Protein AF-A0AAU9WHJ1-F1 (afdb_monomer)

Nearest PDB structures (foldseek):
  8yrj-assembly1_B  TM=7.767E-01  e=3.510E-02  Mus musculus
  5krw-assembly1_A  TM=3.943E-01  e=6.674E+00  Salmonella enterica subsp. enterica serovar Typhimurium str. LT2

Secondary structure (DSSP, 8-state):
---BPPHHHHHHHHHHHHHHHHHHHHHHHHHHHHHHTT-TT-TTHHHHHHHHHHHHHHHHHHHH-BHHHHHHHHHHHHHHHHHHHHHHHHHHHHHHHHHHHHHHHHHHEEEETTEEEESSS---SS--S-THHHHHHHHHHHHHHHHHHHHHHHHHHHHHHHHHHHHTS------------------------PPPPPPPPP-

Mean predicted aligned error: 13.91 Å

Radius of gyration: 27.57 Å; Cα contacts (8 Å, |Δi|>4): 242; chains: 1; bounding box: 56×51×92 Å

pLDDT: mean 74.11, std 20.34, range [30.78, 96.25]

Solvent-accessible surface area (backbone atoms only — not comparable to full-atom values): 11321 Å² total; per-residue (Å²): 141,86,56,69,46,60,67,72,60,25,46,49,42,21,55,51,14,51,56,37,24,52,40,12,49,54,24,32,54,42,13,52,52,42,38,74,74,68,44,85,74,42,76,24,42,78,60,10,54,57,29,42,53,45,18,52,34,15,44,46,21,43,77,64,30,40,56,69,40,26,50,51,40,21,54,51,23,51,57,47,34,57,52,40,55,55,47,35,55,53,28,49,54,52,25,54,54,42,49,53,51,47,58,52,41,73,75,49,42,50,80,60,86,75,37,53,48,54,86,54,103,68,82,66,96,60,95,52,57,46,67,67,55,58,59,51,52,30,51,36,29,50,48,45,28,56,44,37,54,53,36,42,54,49,26,51,52,42,27,53,50,17,48,54,48,56,77,65,41,72,74,86,65,90,60,80,74,79,76,73,83,80,81,89,77,91,76,85,83,85,88,79,82,83,86,83,82,84,82,83,83,86,130

Sequence (203 aa):
MAGEAEPGKAKAAGIVGILIGAVGLCNLVCGFIYAALGGKDGSGLWVGFPHIIIFILGLVIWLKLSKGAFIGYLVLSILMQIVTIVFVIICLIAWLIWHIIRKVVESECAQEGDQCVCHAEKKVPIPVDKCSHINTIESCFACMTFVNIIGAILLLAASIIGCMGTCCAKSETNVVVVQQPAVVMTTQQQGQAPPEYPEKPGY

Foldseek 3Di:
DDWFFDLVLLVVQQVLLVLLLVLLVLLQVLLVLCVVQPNPPSLSNVLSVLSNVLNVLSVCCNPVSDLVSLLVNLVSLVVSLVVLVVSLVVLVVVLVVLVVVLVQLVVFWDDDDQAIDGPDPDDDPGRGSDNVSSVSNSVSSVSNNVSSVVSSVSSVVSNVSSCCRNVVTPDPPPPPPPCPDDDDDDDDDDDDDDDDDDDDDDD

Organism: NCBI:txid46732

Structure (mmCIF, N/CA/C/O backbone):
data_AF-A0AAU9WHJ1-F1
#
_entry.id   AF-A0AAU9WHJ1-F1
#
loop_
_atom_site.group_PDB
_atom_site.id
_atom_site.type_symbol
_atom_site.label_atom_id
_atom_site.label_alt_id
_atom_site.label_comp_id
_atom_site.label_asym_id
_atom_site.label_entity_id
_atom_site.label_seq_id
_atom_site.pdbx_PDB_ins_code
_atom_site.Cartn_x
_atom_site.Cartn_y
_atom_site.Cartn_z
_atom_site.occupancy
_atom_site.B_iso_or_equiv
_atom_site.auth_seq_id
_atom_site.auth_comp_id
_atom_site.auth_asym_id
_atom_site.auth_atom_id
_atom_site.pdbx_PDB_model_num
ATOM 1 N N . MET A 1 1 ? -19.115 -10.328 31.152 1.00 38.16 1 MET A N 1
ATOM 2 C CA . MET A 1 1 ? -18.747 -10.375 29.719 1.00 38.16 1 MET A CA 1
ATOM 3 C C . MET A 1 1 ? -18.691 -8.946 29.208 1.00 38.16 1 MET A C 1
ATOM 5 O O . MET A 1 1 ? -19.582 -8.488 28.513 1.00 38.16 1 MET A O 1
ATOM 9 N N . ALA A 1 2 ? -17.699 -8.206 29.698 1.00 37.56 2 ALA A N 1
ATOM 10 C CA . ALA A 1 2 ? -17.670 -6.755 29.654 1.00 37.56 2 ALA A CA 1
ATOM 11 C C . ALA A 1 2 ? -16.640 -6.291 28.620 1.00 37.56 2 ALA A C 1
ATOM 13 O O . ALA A 1 2 ? -15.472 -6.667 28.704 1.00 37.56 2 ALA A O 1
ATOM 14 N N . GLY A 1 3 ? -17.068 -5.482 27.650 1.00 49.50 3 GLY A N 1
ATOM 15 C CA . GLY A 1 3 ? -16.154 -4.791 26.743 1.00 49.50 3 GLY A CA 1
ATOM 16 C C . GLY A 1 3 ? -16.394 -4.958 25.246 1.00 49.50 3 GLY A C 1
ATOM 17 O O . GLY A 1 3 ? -15.435 -4.851 24.489 1.00 49.50 3 GLY A O 1
ATOM 18 N N . GLU A 1 4 ? -17.626 -5.171 24.801 1.00 53.72 4 GLU A N 1
ATOM 19 C CA . GLU A 1 4 ? -17.938 -5.172 23.370 1.00 53.72 4 GLU A CA 1
ATOM 20 C C . GLU A 1 4 ? -17.943 -3.739 22.815 1.00 53.72 4 GLU A C 1
ATOM 22 O O . GLU A 1 4 ? -18.492 -2.812 23.420 1.00 53.72 4 GLU A O 1
ATOM 27 N N . ALA A 1 5 ? -17.276 -3.541 21.678 1.00 58.88 5 ALA A N 1
ATOM 28 C CA . ALA A 1 5 ? -17.367 -2.303 20.913 1.00 58.88 5 ALA A CA 1
ATOM 29 C C . ALA A 1 5 ? -18.778 -2.118 20.323 1.00 58.88 5 ALA A C 1
ATOM 31 O O . ALA A 1 5 ? -19.549 -3.062 20.200 1.00 58.88 5 ALA A O 1
ATOM 32 N N . GLU A 1 6 ? -19.134 -0.894 19.936 1.00 72.69 6 GLU A N 1
ATOM 33 C CA . GLU A 1 6 ? -20.448 -0.626 19.349 1.00 72.69 6 GLU A CA 1
ATOM 34 C C . GLU A 1 6 ? -20.571 -1.328 17.977 1.00 72.69 6 GLU A C 1
ATOM 36 O O . GLU A 1 6 ? -19.740 -1.079 17.092 1.00 72.69 6 GLU A O 1
ATOM 41 N N . PRO A 1 7 ? -21.583 -2.190 17.755 1.00 75.06 7 PRO A N 1
ATOM 42 C CA . PRO A 1 7 ? -21.630 -3.078 16.589 1.00 75.06 7 PRO A CA 1
ATOM 43 C C . PRO A 1 7 ? -21.667 -2.325 15.254 1.00 75.06 7 PRO A C 1
ATOM 45 O O . PRO A 1 7 ? -21.107 -2.793 14.262 1.00 75.06 7 PRO A O 1
ATOM 48 N N . GLY A 1 8 ? -22.248 -1.119 15.229 1.00 80.88 8 GLY A N 1
ATOM 49 C CA . GLY A 1 8 ? -22.226 -0.249 14.049 1.00 80.88 8 GLY A CA 1
ATOM 50 C C . GLY A 1 8 ? -20.810 0.185 13.649 1.00 80.88 8 GLY A C 1
ATOM 51 O O . GLY A 1 8 ? -20.451 0.121 12.474 1.00 80.88 8 GLY A O 1
ATOM 52 N N . LYS A 1 9 ? -19.973 0.552 14.627 1.00 82.44 9 LYS A N 1
ATOM 53 C CA . LYS A 1 9 ? -18.579 0.975 14.398 1.00 82.44 9 LYS A CA 1
ATOM 54 C C . LYS A 1 9 ? -17.697 -0.204 13.995 1.00 82.44 9 LYS A C 1
ATOM 56 O O . LYS A 1 9 ? -16.863 -0.070 13.103 1.00 82.44 9 LYS A O 1
ATOM 61 N N . ALA A 1 10 ? -17.919 -1.368 14.604 1.00 85.19 10 ALA A N 1
ATOM 62 C CA . ALA A 1 10 ? -17.201 -2.590 14.256 1.00 85.19 10 ALA A CA 1
ATOM 63 C C . ALA A 1 10 ? -17.490 -3.041 12.814 1.00 85.19 10 ALA A C 1
ATOM 65 O O . ALA A 1 10 ? -16.566 -3.385 12.077 1.00 85.19 10 ALA A O 1
ATOM 66 N N . LYS A 1 11 ? -18.752 -2.955 12.374 1.00 87.19 11 LYS A N 1
ATOM 67 C CA . LYS A 1 11 ? -19.129 -3.227 10.980 1.00 87.19 11 LYS A CA 1
ATOM 68 C C . LYS A 1 11 ? -18.470 -2.243 10.006 1.00 87.19 11 LYS A C 1
ATOM 70 O O . LYS A 1 11 ? -17.977 -2.666 8.965 1.00 87.19 11 LYS A O 1
ATOM 75 N N . ALA A 1 12 ? -18.424 -0.951 10.344 1.00 89.12 12 ALA A N 1
ATOM 76 C CA . ALA A 1 12 ? -17.756 0.056 9.517 1.00 89.12 12 ALA A CA 1
ATOM 77 C C . ALA A 1 12 ? -16.248 -0.220 9.370 1.00 89.12 12 ALA A C 1
ATOM 79 O O . ALA A 1 12 ? -15.736 -0.208 8.251 1.00 89.12 12 ALA A O 1
ATOM 80 N N . ALA A 1 13 ? -15.561 -0.549 10.471 1.00 90.62 13 ALA A N 1
ATOM 81 C CA . ALA A 1 13 ? -14.148 -0.938 10.452 1.00 90.62 13 ALA A CA 1
ATOM 82 C C . ALA A 1 13 ? -13.901 -2.176 9.571 1.00 90.62 13 ALA A C 1
ATOM 84 O O . ALA A 1 13 ? -12.939 -2.213 8.806 1.00 90.62 13 ALA A O 1
ATOM 85 N N . GLY A 1 14 ? -14.802 -3.162 9.630 1.00 90.69 14 GLY A N 1
ATOM 86 C CA . GLY A 1 14 ? -14.753 -4.345 8.773 1.00 90.69 14 GLY A CA 1
ATOM 87 C C . GLY A 1 14 ? -14.893 -4.021 7.284 1.00 90.69 14 GLY A C 1
ATOM 88 O O . GLY A 1 14 ? -14.074 -4.467 6.483 1.00 90.69 14 GLY A O 1
ATOM 89 N N . ILE A 1 15 ? -15.886 -3.208 6.908 1.00 93.88 15 ILE A N 1
ATOM 90 C CA . ILE A 1 15 ? -16.125 -2.815 5.507 1.00 93.88 15 ILE A CA 1
ATOM 91 C C . ILE A 1 15 ? -14.937 -2.024 4.950 1.00 93.88 15 ILE A C 1
ATOM 93 O O . ILE A 1 15 ? -14.429 -2.351 3.878 1.00 93.88 15 ILE A O 1
ATOM 97 N N . VAL A 1 16 ? -14.460 -1.014 5.683 1.00 95.25 16 VAL A N 1
ATOM 98 C CA . VAL A 1 16 ? -13.293 -0.222 5.265 1.00 95.25 16 VAL A CA 1
ATOM 99 C C . VAL A 1 16 ? -12.043 -1.103 5.198 1.00 95.25 16 VAL A C 1
ATOM 101 O O . VAL A 1 16 ? -11.279 -1.004 4.242 1.00 95.25 16 VAL A O 1
ATOM 104 N N . GLY A 1 17 ? -11.875 -2.031 6.144 1.00 93.75 17 GLY A N 1
ATOM 105 C CA . GLY A 1 17 ? -10.811 -3.033 6.115 1.00 93.75 17 GLY A CA 1
ATOM 106 C C . GLY A 1 17 ? -10.824 -3.896 4.849 1.00 93.75 17 GLY A C 1
ATOM 107 O O . GLY A 1 17 ? -9.767 -4.110 4.264 1.00 93.75 17 GLY A O 1
ATOM 108 N N . ILE A 1 18 ? -11.993 -4.348 4.380 1.00 95.25 18 ILE A N 1
ATOM 109 C CA . ILE A 1 18 ? -12.124 -5.112 3.122 1.00 95.25 18 ILE A CA 1
ATOM 110 C C . ILE A 1 18 ? -11.657 -4.284 1.920 1.00 95.25 18 ILE A C 1
ATOM 112 O O . ILE A 1 18 ? -10.898 -4.784 1.088 1.00 95.25 18 ILE A O 1
ATOM 116 N N . LEU A 1 19 ? -12.066 -3.016 1.841 1.00 96.25 19 LEU A N 1
ATOM 117 C CA . LEU A 1 19 ? -11.658 -2.122 0.752 1.00 96.25 19 LEU A CA 1
ATOM 118 C C . LEU A 1 19 ? -10.144 -1.870 0.766 1.00 96.25 19 LEU A C 1
ATOM 120 O O . LEU A 1 19 ? -9.499 -1.923 -0.280 1.00 96.25 19 LEU A O 1
ATOM 124 N N . ILE A 1 20 ? -9.563 -1.672 1.952 1.00 95.38 20 ILE A N 1
ATOM 125 C CA . ILE A 1 20 ? -8.109 -1.562 2.126 1.00 95.38 20 ILE A CA 1
ATOM 126 C C . ILE A 1 20 ? -7.409 -2.864 1.710 1.00 95.38 20 ILE A C 1
ATOM 128 O O . ILE A 1 20 ? -6.368 -2.822 1.057 1.00 95.38 20 ILE A O 1
ATOM 132 N N . GLY A 1 21 ? -7.994 -4.021 2.025 1.00 94.12 21 GLY A N 1
ATOM 133 C CA . GLY A 1 21 ? -7.499 -5.325 1.588 1.00 94.12 21 GLY A CA 1
ATOM 134 C C . GLY A 1 21 ? -7.446 -5.454 0.065 1.00 94.12 21 GLY A C 1
ATOM 135 O O . GLY A 1 21 ? -6.442 -5.923 -0.466 1.00 94.12 21 GLY A O 1
ATOM 136 N N . ALA A 1 22 ? -8.469 -4.975 -0.648 1.00 95.38 22 ALA A N 1
ATOM 137 C CA . ALA A 1 22 ? -8.478 -4.960 -2.113 1.00 95.38 22 ALA A CA 1
ATOM 138 C C . ALA A 1 22 ? -7.348 -4.086 -2.686 1.00 95.38 22 ALA A C 1
ATOM 140 O O . ALA A 1 22 ? -6.625 -4.526 -3.580 1.00 95.38 22 ALA A O 1
ATOM 141 N N . VAL A 1 23 ? -7.130 -2.894 -2.118 1.00 94.50 23 VAL A N 1
ATOM 142 C CA . VAL A 1 23 ? -5.990 -2.030 -2.480 1.00 94.50 23 VAL A CA 1
ATOM 143 C C . VAL A 1 23 ? -4.657 -2.737 -2.209 1.00 94.50 23 VAL A C 1
ATOM 145 O O . VAL A 1 23 ? -3.767 -2.741 -3.062 1.00 94.50 23 VAL A O 1
ATOM 148 N N . GLY A 1 24 ? -4.528 -3.392 -1.052 1.00 93.56 24 GLY A N 1
ATOM 149 C CA . GLY A 1 24 ? -3.356 -4.188 -0.688 1.00 93.56 24 GLY A CA 1
ATOM 150 C C . GLY A 1 24 ? -3.069 -5.310 -1.688 1.00 93.56 24 GLY A C 1
ATOM 151 O O . GLY A 1 24 ? -1.926 -5.471 -2.112 1.00 93.56 24 GLY A O 1
ATOM 152 N N . LEU A 1 25 ? -4.099 -6.035 -2.129 1.00 93.88 25 LEU A N 1
ATOM 153 C CA . LEU A 1 25 ? -3.970 -7.085 -3.143 1.00 93.88 25 LEU A CA 1
ATOM 154 C C . LEU A 1 25 ? -3.523 -6.526 -4.497 1.00 93.88 25 LEU A C 1
ATOM 156 O O . LEU A 1 25 ? -2.605 -7.080 -5.100 1.00 93.88 25 LEU A O 1
ATOM 160 N N . CYS A 1 26 ? -4.101 -5.413 -4.958 1.00 93.25 26 CYS A N 1
ATOM 161 C CA . CYS A 1 26 ? -3.664 -4.755 -6.194 1.00 93.25 26 CYS A CA 1
ATOM 162 C C . CYS A 1 26 ? -2.180 -4.358 -6.132 1.00 93.25 26 CYS A C 1
ATOM 164 O O . CYS A 1 26 ? -1.436 -4.599 -7.087 1.00 93.25 26 CYS A O 1
ATOM 166 N N . ASN A 1 27 ? -1.735 -3.816 -4.995 1.00 91.38 27 ASN A N 1
ATOM 167 C CA . ASN A 1 27 ? -0.334 -3.465 -4.762 1.00 91.38 27 ASN A CA 1
ATOM 168 C C . ASN A 1 27 ? 0.588 -4.689 -4.759 1.00 91.38 27 ASN A C 1
ATOM 170 O O . ASN A 1 27 ? 1.657 -4.644 -5.370 1.00 91.38 27 ASN A O 1
ATOM 174 N N . LEU A 1 28 ? 0.171 -5.792 -4.129 1.00 92.50 28 LEU A N 1
ATOM 175 C CA . LEU A 1 28 ? 0.932 -7.042 -4.137 1.00 92.50 28 LEU A CA 1
ATOM 176 C C . LEU A 1 28 ? 1.078 -7.593 -5.556 1.00 92.50 28 LEU A C 1
ATOM 178 O O . LEU A 1 28 ? 2.196 -7.889 -5.969 1.00 92.50 28 LEU A O 1
ATOM 182 N N . VAL A 1 29 ? -0.013 -7.675 -6.324 1.00 92.31 29 VAL A N 1
ATOM 183 C CA . VAL A 1 29 ? 0.015 -8.174 -7.711 1.00 92.31 29 VAL A CA 1
ATOM 184 C C . VAL A 1 29 ? 0.954 -7.332 -8.572 1.00 92.31 29 VAL A C 1
ATOM 186 O O . VAL A 1 29 ? 1.853 -7.876 -9.212 1.00 92.31 29 VAL A O 1
ATOM 189 N N . CYS A 1 30 ? 0.809 -6.005 -8.544 1.00 89.94 30 CYS A N 1
ATOM 190 C CA . CYS A 1 30 ? 1.684 -5.124 -9.316 1.00 89.94 30 CYS A CA 1
ATOM 191 C C . CYS A 1 30 ? 3.144 -5.203 -8.819 1.00 89.94 30 CYS A C 1
ATOM 193 O O . CYS A 1 30 ? 4.075 -5.111 -9.617 1.00 89.94 30 CYS A O 1
ATOM 195 N N . GLY A 1 31 ? 3.359 -5.411 -7.515 1.00 87.81 31 GLY A N 1
ATOM 196 C CA . GLY A 1 31 ? 4.683 -5.578 -6.915 1.00 87.81 31 GLY A CA 1
ATOM 197 C C . GLY A 1 31 ? 5.379 -6.861 -7.363 1.00 87.81 31 GLY A C 1
ATOM 198 O O . GLY A 1 31 ? 6.561 -6.824 -7.701 1.00 87.81 31 GLY A O 1
ATOM 199 N N . PHE A 1 32 ? 4.647 -7.976 -7.427 1.00 89.12 32 PHE A N 1
ATOM 200 C CA . PHE A 1 32 ? 5.164 -9.240 -7.952 1.00 89.12 32 PHE A CA 1
ATOM 201 C C . PHE A 1 32 ? 5.481 -9.154 -9.446 1.00 89.12 32 PHE A C 1
ATOM 203 O O . PHE A 1 32 ? 6.522 -9.658 -9.860 1.00 89.12 32 PHE A O 1
ATOM 210 N N . ILE A 1 33 ? 4.643 -8.480 -10.244 1.00 87.81 33 ILE A N 1
ATOM 211 C CA . ILE A 1 33 ? 4.922 -8.247 -11.672 1.00 87.81 33 ILE A CA 1
ATOM 212 C C . ILE A 1 33 ? 6.217 -7.443 -11.831 1.00 87.81 33 ILE A C 1
ATOM 214 O O . ILE A 1 33 ? 7.094 -7.841 -12.592 1.00 87.81 33 ILE A O 1
ATOM 218 N N . TYR A 1 34 ? 6.379 -6.351 -11.080 1.00 83.81 34 TYR A N 1
ATOM 219 C CA . TYR A 1 34 ? 7.601 -5.545 -11.130 1.00 83.81 34 TYR A CA 1
ATOM 220 C C . TYR A 1 34 ? 8.849 -6.344 -10.718 1.00 83.81 34 TYR A C 1
ATOM 222 O O . TYR A 1 34 ? 9.881 -6.264 -11.384 1.00 83.81 34 TYR A O 1
ATOM 230 N N . ALA A 1 35 ? 8.747 -7.163 -9.667 1.00 85.19 35 ALA A N 1
ATOM 231 C CA . ALA A 1 35 ? 9.839 -8.031 -9.228 1.00 85.19 35 ALA A CA 1
ATOM 232 C C . ALA A 1 35 ? 10.202 -9.092 -10.284 1.00 85.19 35 ALA A C 1
ATOM 234 O O . ALA A 1 35 ? 11.382 -9.320 -10.546 1.00 85.19 35 ALA A O 1
ATOM 235 N N . ALA A 1 36 ? 9.202 -9.701 -10.930 1.00 82.75 36 ALA A N 1
ATOM 236 C CA . ALA A 1 36 ? 9.409 -10.694 -11.985 1.00 82.75 36 ALA A CA 1
ATOM 237 C C . ALA A 1 36 ? 10.111 -10.109 -13.224 1.00 82.75 36 ALA A C 1
ATOM 239 O O . ALA A 1 36 ? 10.852 -10.818 -13.896 1.00 82.75 36 ALA A O 1
ATOM 240 N N . LEU A 1 37 ? 9.919 -8.815 -13.497 1.00 78.00 37 LEU A N 1
ATOM 241 C CA . LEU A 1 37 ? 10.564 -8.095 -14.602 1.00 78.00 37 LEU A CA 1
ATOM 242 C C . LEU A 1 37 ? 11.955 -7.532 -14.242 1.00 78.00 37 LEU A C 1
ATOM 244 O O . LEU A 1 37 ? 12.517 -6.748 -15.003 1.00 78.00 37 LEU A O 1
ATOM 248 N N . GLY A 1 38 ? 12.526 -7.922 -13.095 1.00 71.38 38 GLY A N 1
ATOM 249 C CA . GLY A 1 38 ? 13.881 -7.539 -12.682 1.00 71.38 38 GLY A CA 1
ATOM 250 C C . GLY A 1 38 ? 13.962 -6.293 -11.793 1.00 71.38 38 GLY A C 1
ATOM 251 O O . GLY A 1 38 ? 15.063 -5.830 -11.485 1.00 71.38 38 GLY A O 1
ATOM 252 N N . GLY A 1 39 ? 12.824 -5.756 -11.346 1.00 70.19 39 GLY A N 1
ATOM 253 C CA . GLY A 1 39 ? 12.772 -4.665 -10.378 1.00 70.19 39 GLY A CA 1
ATOM 254 C C . GLY A 1 39 ? 13.301 -5.098 -9.008 1.00 70.19 39 GLY A C 1
ATOM 255 O O . GLY A 1 39 ? 12.682 -5.911 -8.324 1.00 70.19 39 GLY A O 1
ATOM 256 N N . LYS A 1 40 ? 14.439 -4.543 -8.578 1.00 69.12 40 LYS A N 1
ATOM 257 C CA . LYS A 1 40 ? 15.086 -4.906 -7.300 1.00 69.12 40 LYS A CA 1
ATOM 258 C C . LYS A 1 40 ? 14.407 -4.315 -6.064 1.00 69.12 40 LYS A C 1
ATOM 260 O O . LYS A 1 40 ? 14.563 -4.857 -4.975 1.00 69.12 40 LYS A O 1
ATOM 265 N N . ASP A 1 41 ? 13.620 -3.255 -6.230 1.00 67.31 41 ASP A N 1
ATOM 266 C CA . ASP A 1 41 ? 13.145 -2.449 -5.099 1.00 67.31 41 ASP A CA 1
ATOM 267 C C . ASP A 1 41 ? 11.838 -2.949 -4.467 1.00 67.31 41 ASP A C 1
ATOM 269 O O . ASP A 1 41 ? 11.316 -2.311 -3.555 1.00 67.31 41 ASP A O 1
ATOM 273 N N . GLY A 1 42 ? 11.282 -4.078 -4.934 1.00 65.75 42 GLY A N 1
ATOM 274 C CA . GLY A 1 42 ? 10.108 -4.719 -4.324 1.00 65.75 42 GLY A CA 1
ATOM 275 C C . GLY A 1 42 ? 8.935 -3.765 -4.073 1.00 65.75 42 GLY A C 1
ATOM 276 O O . GLY A 1 42 ? 8.177 -3.960 -3.122 1.00 65.75 42 GLY A O 1
ATOM 277 N N . SER A 1 43 ? 8.805 -2.708 -4.884 1.00 68.38 43 SER A N 1
ATOM 278 C CA . SER A 1 43 ? 8.173 -1.454 -4.469 1.00 68.38 43 SER A CA 1
ATOM 279 C C . SER A 1 43 ? 6.692 -1.605 -4.109 1.00 68.38 43 SER A C 1
ATOM 281 O O . SER A 1 43 ? 6.215 -0.877 -3.258 1.00 68.38 43 SER A O 1
ATOM 283 N N . GLY A 1 44 ? 5.972 -2.595 -4.643 1.00 69.75 44 GLY A N 1
ATOM 284 C CA . GLY A 1 44 ? 4.583 -2.879 -4.246 1.00 69.75 44 GLY A CA 1
ATOM 285 C C . GLY A 1 44 ? 4.417 -3.810 -3.034 1.00 69.75 44 GLY A C 1
ATOM 286 O O . GLY A 1 44 ? 3.365 -3.802 -2.394 1.00 69.75 44 GLY A O 1
ATOM 287 N N . LEU A 1 45 ? 5.433 -4.610 -2.683 1.00 83.62 45 LEU A N 1
ATOM 288 C CA . LEU A 1 45 ? 5.302 -5.651 -1.656 1.00 83.62 45 LEU A CA 1
ATOM 289 C C . LEU A 1 45 ? 5.264 -5.071 -0.240 1.00 83.62 45 LEU A C 1
ATOM 291 O O . LEU A 1 45 ? 4.412 -5.451 0.564 1.00 83.62 45 LEU A O 1
ATOM 295 N N . TRP A 1 46 ? 6.154 -4.125 0.058 1.00 84.94 46 TRP A N 1
ATOM 296 C CA . TRP A 1 46 ? 6.299 -3.560 1.403 1.00 84.94 46 TRP A CA 1
ATOM 297 C C . TRP A 1 46 ? 5.100 -2.704 1.839 1.00 84.94 46 TRP A C 1
ATOM 299 O O . TRP A 1 46 ? 4.847 -2.588 3.033 1.00 84.94 46 TRP A O 1
ATOM 309 N N . VAL A 1 47 ? 4.321 -2.170 0.891 1.00 88.69 47 VAL A N 1
ATOM 310 C CA . VAL A 1 47 ? 3.050 -1.473 1.164 1.00 88.69 47 VAL A CA 1
ATOM 311 C C . VAL A 1 47 ? 1.853 -2.421 1.082 1.00 88.69 47 VAL A C 1
ATOM 313 O O . VAL A 1 47 ? 0.884 -2.268 1.826 1.00 88.69 47 VAL A O 1
ATOM 316 N N . GLY A 1 48 ? 1.905 -3.431 0.213 1.00 88.38 48 GLY A N 1
ATOM 317 C CA . GLY A 1 48 ? 0.838 -4.418 0.066 1.00 88.38 48 GLY A CA 1
ATOM 318 C C . GLY A 1 48 ? 0.623 -5.268 1.321 1.00 88.38 48 GLY A C 1
ATOM 319 O O . GLY A 1 48 ? -0.509 -5.381 1.791 1.00 88.38 48 GLY A O 1
ATOM 320 N N . PHE A 1 49 ? 1.689 -5.820 1.915 1.00 91.81 49 PHE A N 1
ATOM 321 C CA . PHE A 1 49 ? 1.558 -6.709 3.079 1.00 91.81 49 PHE A CA 1
ATOM 322 C C . PHE A 1 49 ? 0.908 -6.045 4.305 1.00 91.81 49 PHE A C 1
ATOM 324 O O . PHE A 1 49 ? -0.035 -6.624 4.850 1.00 91.81 49 PHE A O 1
ATOM 331 N N . PRO A 1 50 ? 1.317 -4.839 4.741 1.00 92.62 50 PRO A N 1
ATOM 332 C CA . PRO A 1 50 ? 0.668 -4.189 5.876 1.00 92.62 50 PRO A CA 1
ATOM 333 C C . PRO A 1 50 ? -0.812 -3.868 5.635 1.00 92.62 50 PRO A C 1
ATOM 335 O O . PRO A 1 50 ? -1.610 -3.976 6.565 1.00 92.62 50 PRO A O 1
ATOM 338 N N . HIS A 1 51 ? -1.218 -3.549 4.400 1.00 93.81 51 HIS A N 1
ATOM 339 C CA . HIS A 1 51 ? -2.636 -3.370 4.067 1.00 93.81 51 HIS A CA 1
ATOM 340 C C . HIS A 1 51 ? -3.451 -4.656 4.265 1.00 93.81 51 HIS A C 1
ATOM 342 O O . HIS A 1 51 ? -4.581 -4.594 4.753 1.00 93.81 51 HIS A O 1
ATOM 348 N N . ILE A 1 52 ? -2.874 -5.827 3.975 1.00 94.50 52 ILE A N 1
ATOM 349 C CA . ILE A 1 52 ? -3.516 -7.118 4.273 1.00 94.50 52 ILE A CA 1
ATOM 350 C C . ILE A 1 52 ? -3.657 -7.332 5.785 1.00 94.50 52 ILE A C 1
ATOM 352 O O . ILE A 1 52 ? -4.682 -7.833 6.245 1.00 94.50 52 ILE A O 1
ATOM 356 N N . ILE A 1 53 ? -2.675 -6.906 6.582 1.00 93.88 53 ILE A N 1
ATOM 357 C CA . ILE A 1 53 ? -2.768 -6.982 8.048 1.00 93.88 53 ILE A CA 1
ATOM 358 C C . ILE A 1 53 ? -3.899 -6.079 8.562 1.00 93.88 53 ILE A C 1
ATOM 360 O O . ILE A 1 53 ? -4.695 -6.513 9.395 1.00 93.88 53 ILE A O 1
ATOM 364 N N . ILE A 1 54 ? -4.027 -4.857 8.031 1.00 93.75 54 ILE A N 1
ATOM 365 C CA . ILE A 1 54 ? -5.133 -3.939 8.361 1.00 93.75 54 ILE A CA 1
ATOM 366 C C . ILE A 1 54 ? -6.486 -4.567 8.010 1.00 93.75 54 ILE A C 1
ATOM 368 O O . ILE A 1 54 ? -7.423 -4.496 8.808 1.00 93.75 54 ILE A O 1
ATOM 372 N N . PHE A 1 55 ? -6.584 -5.227 6.856 1.00 95.06 55 PHE A N 1
ATOM 373 C CA . PHE A 1 55 ? -7.774 -5.977 6.461 1.00 95.06 55 PHE A CA 1
ATOM 374 C C . PHE A 1 55 ? -8.138 -7.069 7.478 1.00 95.06 55 PHE A C 1
ATOM 376 O O . PHE A 1 55 ? -9.281 -7.118 7.941 1.00 95.06 55 PHE A O 1
ATOM 383 N N . ILE A 1 56 ? -7.170 -7.898 7.885 1.00 94.25 56 ILE A N 1
ATOM 384 C CA . ILE A 1 56 ? -7.392 -8.963 8.875 1.00 94.25 56 ILE A CA 1
ATOM 385 C C . ILE A 1 56 ? -7.851 -8.367 10.210 1.00 94.25 56 ILE A C 1
ATOM 387 O O . ILE A 1 56 ? -8.813 -8.855 10.803 1.00 94.25 56 ILE A O 1
ATOM 391 N N . LEU A 1 57 ? -7.216 -7.288 10.674 1.00 92.44 57 LEU A N 1
ATOM 392 C CA . LEU A 1 57 ? -7.615 -6.607 11.907 1.00 92.44 57 LEU A CA 1
ATOM 393 C C . LEU A 1 57 ? -9.037 -6.037 11.815 1.00 92.44 57 LEU A C 1
ATOM 395 O O . LEU A 1 57 ? -9.805 -6.186 12.764 1.00 92.44 57 LEU A O 1
ATOM 399 N N . GLY A 1 58 ? -9.420 -5.458 10.673 1.00 90.50 58 GLY A N 1
ATOM 400 C CA . GLY A 1 58 ? -10.788 -4.995 10.422 1.00 90.50 58 GLY A CA 1
ATOM 401 C C . GLY A 1 58 ? -11.818 -6.127 10.500 1.00 90.50 58 GLY A C 1
ATOM 402 O O . GLY A 1 58 ? -12.867 -5.967 11.128 1.00 90.50 58 GLY A O 1
ATOM 403 N N . LEU A 1 59 ? -11.504 -7.303 9.946 1.00 92.50 59 LEU A N 1
ATOM 404 C CA . LEU A 1 59 ? -12.361 -8.488 10.073 1.00 92.50 59 LEU A CA 1
ATOM 405 C C . LEU A 1 59 ? -12.457 -8.986 11.517 1.00 92.50 59 LEU A C 1
ATOM 407 O O . LEU A 1 59 ? -13.546 -9.323 11.978 1.00 92.50 59 LEU A O 1
ATOM 411 N N . VAL A 1 60 ? -11.344 -9.012 12.253 1.00 90.81 60 VAL A N 1
ATOM 412 C CA . VAL A 1 60 ? -11.342 -9.415 13.668 1.00 90.81 60 VAL A CA 1
ATOM 413 C C . VAL A 1 60 ? -12.181 -8.453 14.507 1.00 90.81 60 VAL A C 1
ATOM 415 O O . VAL A 1 60 ? -12.946 -8.905 15.357 1.00 90.81 60 VAL A O 1
ATOM 418 N N . ILE A 1 61 ? -12.095 -7.146 14.250 1.00 89.38 61 ILE A N 1
ATOM 419 C CA . ILE A 1 61 ? -12.942 -6.138 14.896 1.00 89.38 61 ILE A CA 1
ATOM 420 C C . ILE A 1 61 ? -14.421 -6.417 14.623 1.00 89.38 61 ILE A C 1
ATOM 422 O O . ILE A 1 61 ? -15.216 -6.414 15.563 1.00 89.38 61 ILE A O 1
ATOM 426 N N . TRP A 1 62 ? -14.786 -6.684 13.367 1.00 89.25 62 TRP A N 1
ATOM 427 C CA . TRP A 1 62 ? -16.170 -6.973 13.000 1.00 89.25 62 TRP A CA 1
ATOM 428 C C . TRP A 1 62 ? -16.678 -8.254 13.683 1.00 89.25 62 TRP A C 1
ATOM 430 O O . TRP A 1 62 ? -17.755 -8.245 14.273 1.00 89.25 62 TRP A O 1
ATOM 440 N N . LEU A 1 63 ? -15.900 -9.338 13.665 1.00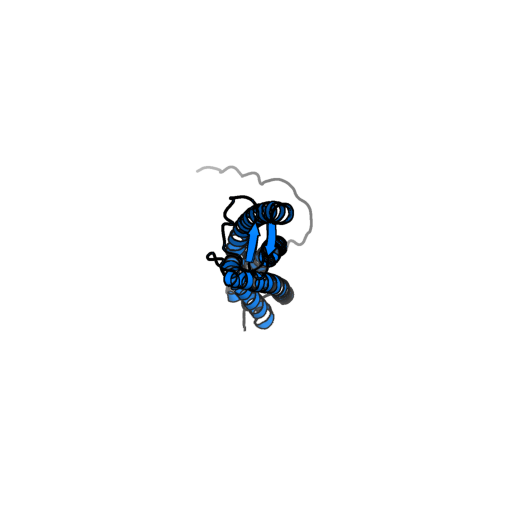 87.69 63 LEU A N 1
ATOM 441 C CA . LEU A 1 63 ? -16.351 -10.644 14.159 1.00 87.69 63 LEU A CA 1
ATOM 442 C C . LEU A 1 63 ? -16.280 -10.799 15.683 1.00 87.69 63 LEU A C 1
ATOM 444 O O . LEU A 1 63 ? -17.120 -11.483 16.261 1.00 87.69 63 LEU A O 1
ATOM 448 N N . LYS A 1 64 ? -15.265 -10.222 16.336 1.00 83.19 64 LYS A N 1
ATOM 449 C CA . LYS A 1 64 ? -14.993 -10.434 17.770 1.00 83.19 64 LYS A CA 1
ATOM 450 C C . LYS A 1 64 ? -15.251 -9.214 18.646 1.00 83.19 64 LYS A C 1
ATOM 452 O O . LYS A 1 64 ? -15.135 -9.339 19.862 1.00 83.19 64 LYS A O 1
ATOM 457 N N . LEU A 1 65 ? -15.536 -8.043 18.064 1.00 78.00 65 LEU A N 1
ATOM 458 C CA . LEU A 1 65 ? -15.801 -6.793 18.798 1.00 78.00 65 LEU A CA 1
ATOM 459 C C . LEU A 1 65 ? -14.717 -6.459 19.845 1.00 78.00 65 LEU A C 1
ATOM 461 O O . LEU A 1 65 ? -14.983 -5.804 20.854 1.00 78.00 65 LEU A O 1
ATOM 465 N N . SER A 1 66 ? -13.478 -6.911 19.614 1.00 78.62 66 SER A N 1
ATOM 466 C CA . SER A 1 66 ? -12.404 -6.851 20.605 1.00 78.62 66 SER A CA 1
ATOM 467 C C . SER A 1 66 ? -11.763 -5.464 20.661 1.00 78.62 66 SER A C 1
ATOM 469 O O . SER A 1 66 ? -11.202 -5.000 19.665 1.00 78.62 66 SER A O 1
ATOM 471 N N . LYS A 1 67 ? -11.752 -4.838 21.844 1.00 73.31 67 LYS A N 1
ATOM 472 C CA . LYS A 1 67 ? -11.144 -3.510 22.076 1.00 73.31 67 LYS A CA 1
ATOM 473 C C . LYS A 1 67 ? -9.661 -3.439 21.702 1.00 73.31 67 LYS A C 1
ATOM 475 O O . LYS A 1 67 ? -9.220 -2.452 21.125 1.00 73.31 67 LYS A O 1
ATOM 480 N N . GLY A 1 68 ? -8.896 -4.496 21.983 1.00 79.56 68 GLY A N 1
ATOM 481 C CA . GLY A 1 68 ? -7.471 -4.549 21.637 1.00 79.56 68 GLY A CA 1
ATOM 482 C C . GLY A 1 68 ? -7.218 -4.463 20.129 1.00 79.56 68 GLY A C 1
ATOM 483 O O . GLY A 1 68 ? -6.283 -3.791 19.698 1.00 79.56 68 GLY A O 1
ATOM 484 N N . ALA A 1 69 ? -8.095 -5.062 19.315 1.00 84.69 69 ALA A N 1
ATOM 485 C CA . ALA A 1 69 ? -7.970 -4.990 17.863 1.00 84.69 69 ALA A CA 1
ATOM 486 C C . ALA A 1 69 ? -8.222 -3.571 17.327 1.00 84.69 69 ALA A C 1
ATOM 488 O O . ALA A 1 69 ? -7.563 -3.184 16.369 1.00 84.69 69 ALA A O 1
ATOM 489 N N . PHE A 1 70 ? -9.082 -2.765 17.969 1.00 85.31 70 PHE A N 1
ATOM 490 C CA . PHE A 1 70 ? -9.279 -1.353 17.600 1.00 85.31 70 PHE A CA 1
ATOM 491 C C . PHE A 1 70 ? -8.021 -0.506 17.797 1.00 85.31 70 PHE A C 1
ATOM 493 O O . PHE A 1 70 ? -7.709 0.320 16.944 1.00 85.31 70 PHE A O 1
ATOM 500 N N . ILE A 1 71 ? -7.278 -0.729 18.886 1.00 88.12 71 ILE A N 1
ATOM 501 C CA . ILE A 1 71 ? -6.015 -0.020 19.143 1.00 88.12 71 ILE A CA 1
ATOM 502 C C . ILE A 1 71 ? -4.980 -0.393 18.076 1.00 88.12 71 ILE A C 1
ATOM 504 O O . ILE A 1 71 ? -4.367 0.491 17.481 1.00 88.12 71 ILE A O 1
ATOM 508 N N . GLY A 1 72 ? -4.829 -1.690 17.786 1.00 88.12 72 GLY A N 1
ATOM 509 C CA . GLY A 1 72 ? -3.928 -2.158 16.729 1.00 88.12 72 GLY A CA 1
ATOM 510 C C . GLY A 1 72 ? -4.309 -1.616 15.350 1.00 88.12 72 GLY A C 1
ATOM 511 O O . GLY A 1 72 ? -3.447 -1.148 14.612 1.00 88.12 72 GLY A O 1
ATOM 512 N N . TYR A 1 73 ? -5.604 -1.611 15.028 1.00 90.50 73 TYR A N 1
ATOM 513 C CA . TYR A 1 73 ? -6.133 -1.071 13.777 1.00 90.50 73 TYR A CA 1
ATOM 514 C C . TYR A 1 73 ? -5.882 0.435 13.644 1.00 90.50 73 TYR A C 1
ATOM 516 O O . TYR A 1 73 ? -5.440 0.878 12.587 1.00 90.50 73 TYR A O 1
ATOM 524 N N . LEU A 1 74 ? -6.082 1.212 14.715 1.00 91.81 74 LEU A N 1
ATOM 525 C CA . LEU A 1 74 ? -5.784 2.647 14.758 1.00 91.81 74 LEU A CA 1
ATOM 526 C C . LEU A 1 74 ? -4.300 2.912 14.495 1.00 91.81 74 LEU A C 1
ATOM 528 O O . LEU A 1 74 ? -3.963 3.658 13.577 1.00 91.81 74 LEU A O 1
ATOM 532 N N . VAL A 1 75 ? -3.414 2.299 15.286 1.00 92.81 75 VAL A N 1
ATOM 533 C CA . VAL A 1 75 ? -1.969 2.565 15.209 1.00 92.81 75 VAL A CA 1
ATOM 534 C C . VAL A 1 75 ? -1.430 2.155 13.844 1.00 92.81 75 VAL A C 1
ATOM 536 O O . VAL A 1 75 ? -0.726 2.933 13.201 1.00 92.81 75 VAL A O 1
ATOM 539 N N . LEU A 1 76 ? -1.803 0.965 13.366 1.00 93.00 76 LEU A N 1
ATOM 540 C CA . LEU A 1 76 ? -1.344 0.474 12.074 1.00 93.00 76 LEU A CA 1
ATOM 541 C C . LEU A 1 76 ? -1.867 1.339 10.920 1.00 93.00 76 LEU A C 1
ATOM 543 O O . LEU A 1 76 ? -1.110 1.615 9.994 1.00 93.00 76 LEU A O 1
ATOM 547 N N . SER A 1 77 ? -3.109 1.830 10.996 1.00 92.88 77 SER A N 1
ATOM 548 C CA . SER A 1 77 ? -3.664 2.729 9.974 1.00 92.88 77 SER A CA 1
ATOM 549 C C . SER A 1 77 ? -2.925 4.068 9.918 1.00 92.88 77 SER A C 1
ATOM 551 O O . SER A 1 77 ? -2.637 4.545 8.827 1.00 92.88 77 SER A O 1
ATOM 553 N N . ILE A 1 78 ? -2.553 4.655 11.064 1.00 93.62 78 ILE A N 1
ATOM 554 C CA . ILE A 1 78 ? -1.788 5.916 11.100 1.00 93.62 78 ILE A CA 1
ATOM 555 C C . ILE A 1 78 ? -0.376 5.723 10.537 1.00 93.62 78 ILE A C 1
ATOM 557 O O . ILE A 1 78 ? 0.072 6.517 9.709 1.00 93.62 78 ILE A O 1
ATOM 561 N N . LEU A 1 79 ? 0.324 4.662 10.948 1.00 94.31 79 LEU A N 1
ATOM 562 C CA . LEU A 1 79 ? 1.663 4.369 10.427 1.00 94.31 79 LEU A CA 1
AT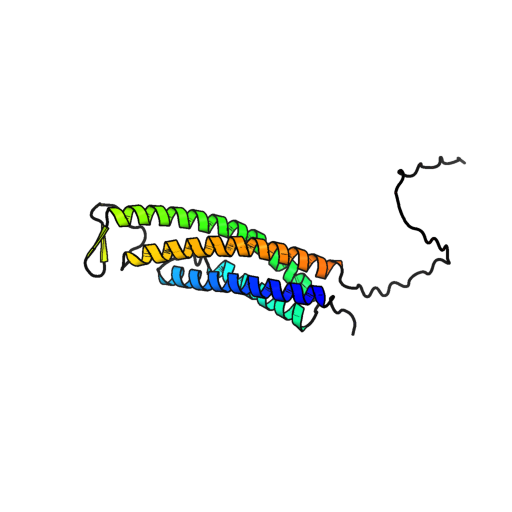OM 563 C C . LEU A 1 79 ? 1.622 4.128 8.914 1.00 94.31 79 LEU A C 1
ATOM 565 O O . LEU A 1 79 ? 2.427 4.689 8.167 1.00 94.31 79 LEU A O 1
ATOM 569 N N . MET A 1 80 ? 0.637 3.355 8.452 1.00 94.06 80 MET A N 1
ATOM 570 C CA . MET A 1 80 ? 0.473 3.072 7.030 1.00 94.06 80 MET A CA 1
ATOM 571 C C . MET A 1 80 ? -0.022 4.266 6.225 1.00 94.06 80 MET A C 1
ATOM 573 O O . MET A 1 80 ? 0.296 4.342 5.042 1.00 94.06 80 MET A O 1
ATOM 577 N N . GLN A 1 81 ? -0.716 5.232 6.830 1.00 94.62 81 GLN A N 1
ATOM 578 C CA . GLN A 1 81 ? -1.070 6.485 6.163 1.00 94.62 81 GLN A CA 1
ATOM 579 C C . GLN A 1 81 ? 0.183 7.233 5.708 1.00 94.62 81 GLN A C 1
ATOM 581 O O . GLN A 1 81 ? 0.285 7.617 4.543 1.00 94.62 81 GLN A O 1
ATOM 586 N N . ILE A 1 82 ? 1.147 7.413 6.614 1.00 93.94 82 ILE A N 1
ATOM 587 C CA . ILE A 1 82 ? 2.392 8.137 6.328 1.00 93.94 82 ILE A CA 1
ATOM 588 C C . ILE A 1 82 ? 3.184 7.395 5.249 1.00 93.94 82 ILE A C 1
ATOM 590 O O . ILE A 1 82 ? 3.596 7.992 4.254 1.00 93.94 82 ILE A O 1
ATOM 594 N N . VAL A 1 83 ? 3.333 6.079 5.414 1.00 93.06 83 VAL A N 1
ATOM 595 C CA . VAL A 1 83 ? 4.021 5.213 4.449 1.00 93.06 83 VAL A CA 1
ATOM 596 C C . VAL A 1 83 ? 3.375 5.284 3.064 1.00 93.06 83 VAL A C 1
ATOM 598 O O . VAL A 1 83 ? 4.076 5.453 2.069 1.00 93.06 83 VAL A O 1
ATOM 601 N N . THR A 1 84 ? 2.046 5.208 2.991 1.00 92.69 84 THR A N 1
ATOM 602 C CA . THR A 1 84 ? 1.311 5.224 1.719 1.00 92.69 84 THR A CA 1
ATOM 603 C C . THR A 1 84 ? 1.451 6.569 1.013 1.00 92.69 84 THR A C 1
ATOM 605 O O . THR A 1 84 ? 1.639 6.593 -0.199 1.00 92.69 84 THR A O 1
ATOM 608 N N . ILE A 1 85 ? 1.448 7.690 1.745 1.00 92.56 85 ILE A N 1
ATOM 609 C CA . ILE A 1 85 ? 1.675 9.021 1.156 1.00 92.56 85 ILE A CA 1
ATOM 610 C C . ILE A 1 85 ? 3.070 9.109 0.527 1.00 92.56 85 ILE A C 1
ATOM 612 O O . ILE A 1 85 ? 3.199 9.520 -0.626 1.00 92.56 85 ILE A O 1
ATOM 616 N N . VAL A 1 86 ? 4.113 8.685 1.250 1.00 93.06 86 VAL A N 1
A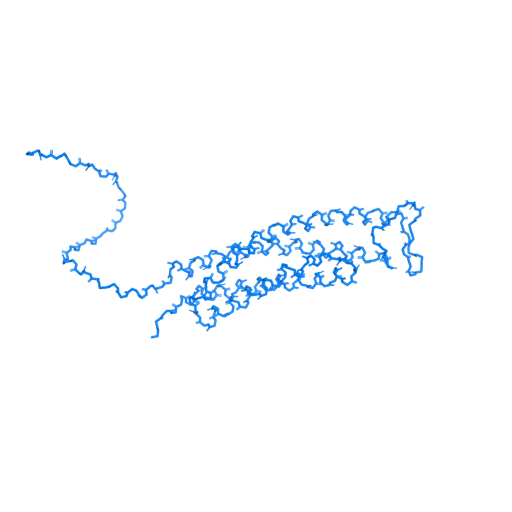TOM 617 C CA . VAL A 1 86 ? 5.485 8.656 0.713 1.00 93.06 86 VAL A CA 1
ATOM 618 C C . VAL A 1 86 ? 5.561 7.738 -0.508 1.00 93.06 86 VAL A C 1
ATOM 620 O O . VAL A 1 86 ? 6.178 8.084 -1.516 1.00 93.06 86 VAL A O 1
ATOM 623 N N . PHE A 1 87 ? 4.886 6.593 -0.457 1.00 91.62 87 PHE A N 1
ATOM 624 C CA . PHE A 1 87 ? 4.883 5.636 -1.552 1.00 91.62 87 PHE A CA 1
ATOM 625 C C . PHE A 1 87 ? 4.190 6.153 -2.818 1.00 91.62 87 PHE A C 1
ATOM 627 O O . PHE A 1 87 ? 4.690 5.911 -3.916 1.00 91.62 87 PHE A O 1
ATOM 634 N N . VAL A 1 88 ? 3.096 6.912 -2.689 1.00 92.81 88 VAL A N 1
ATOM 635 C CA . VAL A 1 88 ? 2.443 7.576 -3.831 1.00 92.81 88 VAL A CA 1
ATOM 636 C C . VAL A 1 88 ? 3.425 8.503 -4.546 1.00 92.81 88 VAL A C 1
ATOM 638 O O . VAL A 1 88 ? 3.493 8.482 -5.772 1.00 92.81 88 VAL A O 1
ATOM 641 N N . ILE A 1 89 ? 4.232 9.266 -3.803 1.00 92.44 89 ILE A N 1
ATOM 642 C CA . ILE A 1 89 ? 5.240 10.165 -4.387 1.00 92.44 89 ILE A CA 1
ATOM 643 C C . ILE A 1 89 ? 6.299 9.363 -5.155 1.00 92.44 89 ILE A C 1
ATOM 645 O O . ILE A 1 89 ? 6.627 9.705 -6.291 1.00 92.44 89 ILE A O 1
ATOM 649 N N . ILE A 1 90 ? 6.799 8.270 -4.570 1.00 91.06 90 ILE A N 1
ATOM 650 C CA . ILE A 1 90 ? 7.776 7.390 -5.229 1.00 91.06 90 ILE A CA 1
ATOM 651 C C . ILE A 1 90 ? 7.183 6.788 -6.513 1.00 91.06 90 ILE A C 1
ATOM 653 O O . ILE A 1 90 ? 7.835 6.815 -7.557 1.00 91.06 90 ILE A O 1
ATOM 657 N N . CYS A 1 91 ? 5.941 6.297 -6.463 1.00 89.69 91 CYS A N 1
ATOM 658 C CA . CYS A 1 91 ? 5.255 5.734 -7.628 1.00 89.69 91 CYS A CA 1
ATOM 659 C C . CYS A 1 91 ? 5.028 6.771 -8.729 1.00 89.69 91 CYS A C 1
ATOM 661 O O . CYS A 1 91 ? 5.213 6.447 -9.898 1.00 89.69 91 CYS A O 1
ATOM 663 N N . LEU A 1 92 ? 4.684 8.013 -8.374 1.00 90.38 92 LEU A N 1
ATOM 664 C CA . LEU A 1 92 ? 4.519 9.109 -9.331 1.00 90.38 92 LEU A CA 1
ATOM 665 C C . LEU A 1 92 ? 5.827 9.427 -10.061 1.00 90.38 92 LEU A C 1
ATOM 667 O O . LEU A 1 92 ? 5.829 9.554 -11.284 1.00 90.38 92 LEU A O 1
ATOM 671 N N . ILE A 1 93 ? 6.942 9.524 -9.332 1.00 89.56 93 ILE A N 1
ATOM 672 C CA . ILE A 1 93 ? 8.259 9.779 -9.933 1.00 89.56 93 ILE A CA 1
ATOM 673 C C . ILE A 1 93 ? 8.659 8.613 -10.844 1.00 89.56 93 ILE A C 1
ATOM 675 O O . ILE A 1 93 ? 9.061 8.838 -11.986 1.00 89.56 93 ILE A O 1
ATOM 679 N N . ALA A 1 94 ? 8.508 7.372 -10.373 1.00 87.12 94 ALA A N 1
ATOM 680 C CA . ALA A 1 94 ? 8.800 6.183 -11.170 1.00 87.12 94 ALA A CA 1
ATOM 681 C C . ALA A 1 94 ? 7.938 6.131 -12.440 1.00 87.12 94 ALA A C 1
ATOM 683 O O . ALA A 1 94 ? 8.457 5.883 -13.528 1.00 87.12 94 ALA A O 1
ATOM 684 N N . TRP A 1 95 ? 6.643 6.427 -12.323 1.00 88.56 95 TRP A N 1
ATOM 685 C CA . TRP A 1 95 ? 5.731 6.496 -13.458 1.00 88.56 95 TRP A CA 1
ATOM 686 C C . TRP A 1 95 ? 6.167 7.552 -14.481 1.00 88.56 95 TRP A C 1
ATOM 688 O O . TRP A 1 95 ? 6.237 7.238 -15.665 1.00 88.56 95 TRP A O 1
ATOM 698 N N . LEU A 1 96 ? 6.547 8.761 -14.049 1.00 87.25 96 LEU A N 1
ATOM 699 C CA . LEU A 1 96 ? 7.043 9.812 -14.950 1.00 87.25 96 LEU A CA 1
ATOM 700 C C . LEU A 1 96 ? 8.305 9.382 -15.713 1.00 87.25 96 LEU A C 1
ATOM 702 O O . LEU A 1 96 ? 8.408 9.625 -16.916 1.00 87.25 96 LEU A O 1
ATOM 706 N N . ILE A 1 97 ? 9.248 8.721 -15.037 1.00 85.25 97 ILE A N 1
ATOM 707 C CA . ILE A 1 97 ? 10.478 8.216 -15.664 1.00 85.25 97 ILE A CA 1
ATOM 708 C C . ILE A 1 97 ? 10.139 7.160 -16.724 1.00 85.25 97 ILE A C 1
ATOM 710 O O . ILE A 1 97 ? 10.587 7.266 -17.867 1.00 85.25 97 ILE A O 1
ATOM 714 N N . TRP A 1 98 ? 9.308 6.173 -16.377 1.00 79.75 98 TRP A N 1
ATOM 715 C CA . TRP A 1 98 ? 8.898 5.117 -17.307 1.00 79.75 98 TRP A CA 1
ATOM 716 C C . TRP A 1 98 ? 8.055 5.645 -18.472 1.00 79.75 98 TRP A C 1
ATOM 718 O O . TRP A 1 98 ? 8.220 5.175 -19.597 1.00 79.75 98 TRP A O 1
ATOM 728 N N . HIS A 1 99 ? 7.230 6.668 -18.243 1.0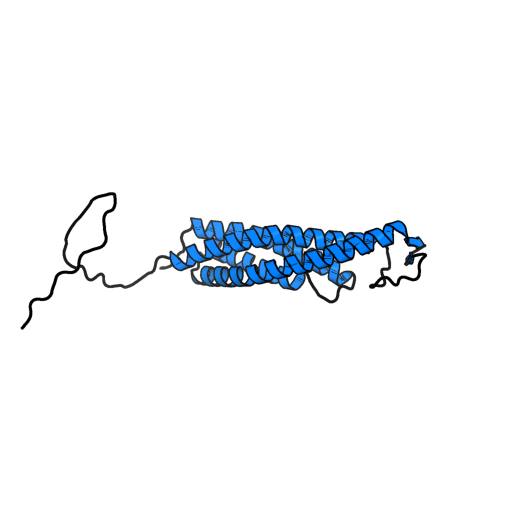0 81.50 99 HIS A N 1
ATOM 729 C CA . HIS A 1 99 ? 6.448 7.332 -19.284 1.00 81.50 99 HIS A CA 1
ATOM 730 C C . HIS A 1 99 ? 7.342 8.020 -20.329 1.00 81.50 99 HIS A C 1
ATOM 732 O O . HIS A 1 99 ? 7.100 7.913 -21.534 1.00 81.50 99 HIS A O 1
ATOM 738 N N . ILE A 1 100 ? 8.408 8.700 -19.890 1.00 80.69 100 ILE A N 1
ATOM 739 C CA . ILE A 1 100 ? 9.381 9.326 -20.799 1.00 80.69 100 ILE A CA 1
ATOM 740 C C . ILE A 1 100 ? 10.146 8.253 -21.583 1.00 80.69 100 ILE A C 1
ATOM 742 O O . ILE A 1 100 ? 10.278 8.373 -22.801 1.00 80.69 100 ILE A O 1
ATOM 746 N N . ILE A 1 101 ? 10.609 7.192 -20.912 1.00 75.56 101 ILE A N 1
ATOM 747 C CA . ILE A 1 101 ? 11.324 6.082 -21.564 1.00 75.56 101 ILE A CA 1
ATOM 748 C C . ILE A 1 101 ? 10.442 5.436 -22.630 1.00 75.56 101 ILE A C 1
ATOM 750 O O . ILE A 1 101 ? 10.905 5.234 -23.750 1.00 75.56 101 ILE A O 1
ATOM 754 N N . ARG A 1 102 ? 9.167 5.173 -22.328 1.00 70.94 102 ARG A N 1
ATOM 755 C CA . ARG A 1 102 ? 8.231 4.622 -23.311 1.00 70.94 102 ARG A CA 1
ATOM 756 C C . ARG A 1 102 ? 8.122 5.505 -24.548 1.00 70.94 102 ARG A C 1
ATOM 758 O O . ARG A 1 102 ? 8.225 4.982 -25.650 1.00 70.94 102 ARG A O 1
ATOM 765 N N . LYS A 1 103 ? 7.942 6.818 -24.378 1.00 70.88 103 LYS A N 1
ATOM 766 C CA . LYS A 1 103 ? 7.822 7.744 -25.516 1.00 70.88 103 LYS A CA 1
ATOM 767 C C . LYS A 1 103 ? 9.044 7.713 -26.428 1.00 70.88 103 LYS A C 1
ATOM 769 O O . LYS A 1 103 ? 8.882 7.787 -27.636 1.00 70.88 103 LYS A O 1
ATOM 774 N N . VAL A 1 104 ? 10.239 7.582 -25.853 1.00 69.81 104 VAL A N 1
ATOM 775 C CA . VAL A 1 104 ? 11.491 7.459 -26.617 1.00 69.81 104 VAL A CA 1
ATOM 776 C C . VAL A 1 104 ? 11.596 6.095 -27.307 1.00 69.81 104 VAL A C 1
ATOM 778 O O . VAL A 1 104 ? 12.055 6.015 -28.441 1.00 69.81 104 VAL A O 1
ATOM 781 N N . VAL A 1 105 ? 11.165 5.020 -26.643 1.00 66.44 105 VAL A N 1
ATOM 782 C CA . VAL A 1 105 ? 11.204 3.662 -27.207 1.00 66.44 105 VAL A CA 1
ATOM 783 C C . VAL A 1 105 ? 10.217 3.505 -28.361 1.00 66.44 105 VAL A C 1
ATOM 785 O O . VAL A 1 105 ? 10.550 2.898 -29.370 1.00 66.44 105 VAL A O 1
ATOM 788 N N . GLU A 1 106 ? 9.025 4.083 -28.241 1.00 66.88 106 GLU A N 1
ATOM 789 C CA . GLU A 1 106 ? 7.984 4.017 -29.270 1.00 66.88 106 GLU A CA 1
ATOM 790 C C . GLU A 1 106 ? 8.350 4.818 -30.532 1.00 66.88 106 GLU A C 1
ATOM 792 O O . GLU A 1 106 ? 7.883 4.483 -31.617 1.00 66.88 106 GLU A O 1
ATOM 797 N N . SER A 1 107 ? 9.212 5.837 -30.417 1.00 64.69 107 SER A N 1
ATOM 798 C CA . SER A 1 107 ? 9.684 6.623 -31.563 1.00 64.69 107 SER A CA 1
ATOM 799 C C . SER A 1 107 ? 10.954 6.078 -32.230 1.00 64.69 107 SER A C 1
ATOM 801 O O . SER A 1 107 ? 11.133 6.303 -33.421 1.00 64.69 107 SER A O 1
ATOM 803 N N . GLU A 1 108 ? 11.833 5.382 -31.496 1.00 60.78 108 GLU A N 1
ATOM 804 C CA . GLU A 1 108 ? 13.204 5.066 -31.958 1.00 60.78 108 GLU A CA 1
ATOM 805 C C . GLU A 1 108 ? 13.576 3.569 -31.931 1.00 60.78 108 GLU A C 1
ATOM 807 O O . GLU A 1 108 ? 14.691 3.200 -32.320 1.00 60.78 108 GLU A O 1
ATOM 812 N N . CYS A 1 109 ? 12.695 2.691 -31.439 1.00 63.31 109 CYS A N 1
ATOM 813 C CA . CYS A 1 109 ? 12.998 1.269 -31.271 1.00 63.31 109 CYS A CA 1
ATOM 814 C C . CYS A 1 109 ? 11.994 0.377 -32.001 1.00 63.31 109 CYS A C 1
ATOM 816 O O . CYS A 1 109 ? 10.782 0.582 -31.934 1.00 63.31 109 CYS A O 1
ATOM 818 N N . ALA A 1 110 ? 12.515 -0.656 -32.660 1.00 60.09 110 ALA A N 1
ATOM 819 C CA . ALA A 1 110 ? 11.728 -1.670 -33.345 1.00 60.09 110 ALA A CA 1
ATOM 820 C C . ALA A 1 110 ? 11.983 -3.044 -32.715 1.00 60.09 110 ALA A C 1
ATOM 822 O O . ALA A 1 110 ? 13.052 -3.327 -32.170 1.00 60.09 110 ALA A O 1
ATOM 823 N N . GLN A 1 111 ? 10.973 -3.908 -32.766 1.00 59.44 111 GLN A N 1
ATOM 824 C CA . GLN A 1 111 ? 11.098 -5.273 -32.279 1.00 59.44 111 GLN A CA 1
ATOM 825 C C . GLN A 1 111 ? 11.698 -6.151 -33.385 1.00 59.44 111 GLN A C 1
ATOM 827 O O . GLN A 1 111 ? 11.000 -6.517 -34.329 1.00 59.44 111 GLN A O 1
ATOM 832 N N . GLU A 1 112 ? 12.983 -6.490 -33.267 1.00 56.03 112 GLU A N 1
ATOM 833 C CA . GLU A 1 112 ? 13.657 -7.455 -34.143 1.00 56.03 112 GLU A CA 1
ATOM 834 C C . GLU A 1 112 ? 13.839 -8.786 -33.399 1.00 56.03 112 GLU A C 1
ATOM 836 O O . GLU A 1 112 ? 14.725 -8.954 -32.563 1.00 56.03 112 GLU A O 1
ATOM 841 N N . GLY A 1 113 ? 12.968 -9.757 -33.685 1.00 63.84 113 GLY A N 1
ATOM 842 C CA . GLY A 1 113 ? 13.007 -11.072 -33.037 1.00 63.84 113 GLY A CA 1
ATOM 843 C C . GLY A 1 113 ? 12.598 -11.027 -31.558 1.00 63.84 113 GLY A C 1
ATOM 844 O O . GLY A 1 113 ? 11.530 -10.513 -31.223 1.00 63.84 113 GLY A O 1
ATOM 845 N N . ASP A 1 114 ? 13.428 -11.600 -30.681 1.00 59.81 114 ASP A N 1
ATOM 846 C CA . ASP A 1 114 ? 13.206 -11.675 -29.223 1.00 59.81 114 ASP A CA 1
ATOM 847 C C . ASP A 1 114 ? 14.036 -10.629 -28.455 1.00 59.81 114 ASP A C 1
ATOM 849 O O . ASP A 1 114 ? 14.331 -10.813 -27.280 1.00 59.81 114 ASP A O 1
ATOM 853 N N . GLN A 1 115 ? 14.475 -9.560 -29.135 1.00 56.75 115 GLN A N 1
ATOM 854 C CA . GLN A 1 115 ? 15.157 -8.428 -28.511 1.00 56.75 115 GLN A CA 1
ATOM 855 C C . GLN A 1 115 ? 14.595 -7.092 -29.005 1.00 56.75 115 GLN A C 1
ATOM 857 O O . GLN A 1 115 ? 14.216 -6.917 -30.164 1.00 56.75 115 GLN A O 1
ATOM 862 N N . CYS A 1 116 ? 14.530 -6.128 -28.090 1.00 60.91 116 CYS A N 1
ATOM 863 C CA . CYS A 1 116 ? 14.167 -4.752 -28.400 1.00 60.91 116 CYS A CA 1
ATOM 864 C C . CYS A 1 116 ? 15.426 -4.003 -28.858 1.00 60.91 116 CYS A C 1
ATOM 866 O O . CYS A 1 116 ? 16.287 -3.697 -28.028 1.00 60.91 116 CYS A O 1
ATOM 868 N N . VAL A 1 117 ? 15.559 -3.732 -30.160 1.00 62.03 117 VAL A N 1
ATOM 869 C CA . VAL A 1 117 ? 16.736 -3.049 -30.717 1.00 62.03 117 VAL A CA 1
ATOM 870 C C . VAL A 1 117 ? 16.366 -1.596 -31.015 1.00 62.03 117 VAL A C 1
ATOM 872 O O . VAL A 1 117 ? 15.439 -1.304 -31.769 1.00 62.03 117 VAL A O 1
ATOM 875 N N . CYS A 1 118 ? 17.077 -0.667 -30.380 1.00 63.38 118 CYS A N 1
AT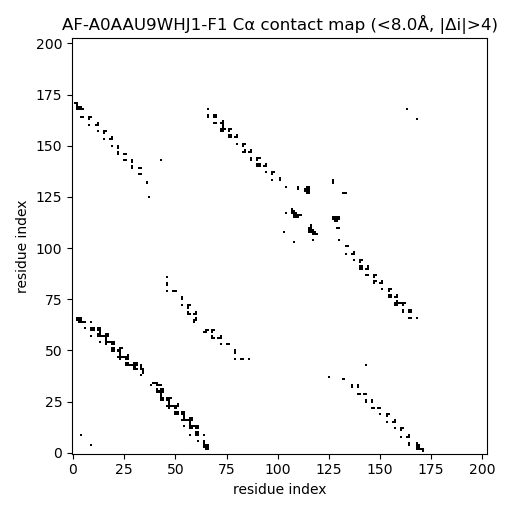OM 876 C CA . CYS A 1 118 ? 16.919 0.770 -30.588 1.00 63.38 118 CYS A CA 1
ATOM 877 C C . CYS A 1 118 ? 18.018 1.276 -31.525 1.00 63.38 118 CYS A C 1
ATOM 879 O O . CYS A 1 118 ? 19.194 0.992 -31.291 1.00 63.38 118 CYS A O 1
ATOM 881 N N . HIS A 1 119 ? 17.663 2.046 -32.558 1.00 55.03 119 HIS A N 1
ATOM 882 C CA . HIS A 1 119 ? 18.615 2.475 -33.596 1.00 55.03 119 HIS A CA 1
ATOM 883 C C . HIS A 1 119 ? 19.522 3.657 -33.205 1.00 55.03 119 HIS A C 1
ATOM 885 O O . HIS A 1 119 ? 20.331 4.110 -34.011 1.00 55.03 119 HIS A O 1
ATOM 891 N N . ALA A 1 120 ? 19.465 4.121 -31.959 1.00 46.03 120 ALA A N 1
ATOM 892 C CA . ALA A 1 120 ? 20.336 5.168 -31.438 1.00 46.03 120 ALA A CA 1
ATOM 893 C C . ALA A 1 120 ? 21.056 4.672 -30.181 1.00 46.03 120 ALA A C 1
ATOM 895 O O . ALA A 1 120 ? 20.461 3.966 -29.372 1.00 46.03 120 ALA A O 1
ATOM 896 N N . GLU A 1 121 ? 22.322 5.067 -30.013 1.00 46.44 121 GLU A N 1
ATOM 897 C CA . GLU A 1 121 ? 23.295 4.691 -28.968 1.00 46.44 121 GLU A CA 1
ATOM 898 C C . GLU A 1 121 ? 22.881 5.007 -27.504 1.00 46.44 121 GLU A C 1
ATOM 900 O O . GLU A 1 121 ? 23.666 5.512 -26.700 1.00 46.44 121 GLU A O 1
ATOM 905 N N . LYS A 1 122 ? 21.638 4.737 -27.107 1.00 47.19 122 LYS A N 1
ATOM 906 C CA . LYS A 1 122 ? 21.103 4.980 -25.767 1.00 47.19 122 LYS A CA 1
ATOM 907 C C . LYS A 1 122 ? 20.752 3.647 -25.119 1.00 47.19 122 LYS A C 1
ATOM 909 O O . LYS A 1 122 ? 19.751 3.018 -25.444 1.00 47.19 122 LYS A O 1
ATOM 914 N N . LYS A 1 123 ? 21.601 3.211 -24.184 1.00 47.00 123 LYS A N 1
ATOM 915 C CA . LYS A 1 123 ? 21.366 2.014 -23.366 1.00 47.00 123 LYS A CA 1
ATOM 916 C C . LYS A 1 123 ? 20.087 2.180 -22.544 1.00 47.00 123 LYS A C 1
ATOM 918 O O . LYS A 1 123 ? 19.997 3.077 -21.708 1.00 47.00 123 LYS A O 1
ATOM 923 N N . VAL A 1 124 ? 19.132 1.280 -22.750 1.00 52.31 124 VAL A N 1
ATOM 924 C CA . VAL A 1 124 ? 17.968 1.119 -21.876 1.00 52.31 124 VAL A CA 1
ATOM 925 C C . VAL A 1 124 ? 18.474 0.642 -20.500 1.00 52.31 124 VAL A C 1
ATOM 927 O O . VAL A 1 124 ? 19.308 -0.264 -20.451 1.00 52.31 124 VAL A O 1
ATOM 930 N N . PRO A 1 125 ? 18.035 1.243 -19.376 1.00 51.03 125 PRO A N 1
ATOM 931 C CA . PRO A 1 125 ? 18.579 0.952 -18.042 1.00 51.03 125 PRO A CA 1
ATOM 932 C C . PRO A 1 125 ? 18.298 -0.470 -17.527 1.00 51.03 125 PRO A C 1
ATOM 934 O O . PRO A 1 125 ? 18.896 -0.886 -16.537 1.00 51.03 125 PRO A O 1
ATOM 937 N N . ILE A 1 126 ? 17.427 -1.228 -18.196 1.00 53.31 126 ILE A N 1
ATOM 938 C CA . ILE A 1 126 ? 17.152 -2.639 -17.917 1.00 53.31 126 ILE A CA 1
ATOM 939 C C . ILE A 1 126 ? 17.209 -3.379 -19.262 1.00 53.31 126 ILE A C 1
ATOM 941 O O . ILE A 1 126 ? 16.582 -2.905 -20.211 1.00 53.31 126 ILE A O 1
ATOM 945 N N . PRO A 1 127 ? 17.954 -4.492 -19.393 1.00 51.12 127 PRO A N 1
ATOM 946 C CA . PRO A 1 127 ? 17.854 -5.347 -20.570 1.00 51.12 127 PRO A CA 1
ATOM 947 C C . PRO A 1 127 ? 16.453 -5.965 -20.574 1.00 51.12 127 PRO A C 1
ATOM 949 O O . PRO A 1 127 ? 16.115 -6.740 -19.684 1.00 51.12 127 PRO A O 1
ATOM 952 N N . VAL A 1 128 ? 15.609 -5.546 -21.516 1.00 52.75 128 VAL A N 1
ATOM 953 C CA . VAL A 1 128 ? 14.222 -6.008 -21.611 1.00 52.75 128 VAL A CA 1
ATOM 954 C C . VAL A 1 128 ? 14.091 -6.888 -22.846 1.00 52.75 128 VAL A C 1
ATOM 956 O O . VAL A 1 128 ? 14.265 -6.403 -23.962 1.00 52.75 128 VAL A O 1
ATOM 959 N N . ASP A 1 129 ? 13.760 -8.164 -22.644 1.00 53.72 129 ASP A N 1
ATOM 960 C CA . ASP A 1 129 ? 13.660 -9.156 -23.727 1.00 53.72 129 ASP A CA 1
ATOM 961 C C . ASP A 1 129 ? 12.543 -8.800 -24.729 1.00 53.72 129 ASP A C 1
ATOM 963 O O . ASP A 1 129 ? 12.633 -9.065 -25.920 1.00 53.72 129 ASP A O 1
ATOM 967 N N . LYS A 1 130 ? 11.491 -8.098 -24.284 1.00 60.72 130 LYS A N 1
ATOM 968 C CA . LYS A 1 130 ? 10.410 -7.609 -25.162 1.00 60.72 130 LYS A CA 1
ATOM 969 C C . LYS A 1 130 ? 10.097 -6.150 -24.877 1.00 60.72 130 LYS A C 1
ATOM 971 O O . LYS A 1 130 ? 9.833 -5.790 -23.728 1.00 60.72 130 LYS A O 1
ATOM 976 N N . CYS A 1 131 ? 9.996 -5.331 -25.930 1.00 61.84 131 CYS A N 1
ATOM 977 C CA . CYS A 1 131 ? 9.593 -3.922 -25.816 1.00 61.84 131 CYS A CA 1
ATOM 978 C C . CYS A 1 131 ? 8.227 -3.766 -25.102 1.00 61.84 131 CYS A C 1
ATOM 980 O O . CYS A 1 131 ? 7.988 -2.783 -24.404 1.00 61.84 131 CYS A O 1
ATOM 982 N N . SER A 1 132 ? 7.343 -4.773 -25.201 1.00 67.81 132 SER A N 1
ATOM 983 C CA . SER A 1 132 ? 6.030 -4.791 -24.535 1.00 67.81 132 SER A CA 1
ATOM 984 C C . SER A 1 132 ? 6.095 -4.749 -23.001 1.00 67.81 132 SER A C 1
ATOM 986 O O . SER A 1 132 ? 5.134 -4.296 -22.378 1.00 67.81 132 SER A O 1
ATOM 988 N N . HIS A 1 133 ? 7.186 -5.198 -22.371 1.00 71.56 133 HIS A N 1
ATOM 989 C CA . HIS A 1 133 ? 7.303 -5.187 -20.907 1.00 71.56 133 HIS A CA 1
ATOM 990 C C . HIS A 1 133 ? 7.384 -3.766 -20.339 1.00 71.56 133 HIS A C 1
ATOM 992 O O . HIS A 1 133 ? 6.922 -3.528 -19.225 1.00 71.56 133 HIS A O 1
ATOM 998 N N . ILE A 1 134 ? 7.886 -2.804 -21.119 1.00 71.62 134 ILE A N 1
ATOM 999 C CA . ILE A 1 134 ? 7.969 -1.392 -20.718 1.00 71.62 134 ILE A CA 1
ATOM 1000 C C . ILE A 1 134 ? 6.561 -0.810 -20.521 1.00 71.62 134 ILE A C 1
ATOM 1002 O O . ILE A 1 134 ? 6.303 -0.138 -19.524 1.00 71.62 134 ILE A O 1
ATOM 1006 N N . ASN A 1 135 ? 5.619 -1.145 -21.411 1.00 76.06 135 ASN A N 1
ATOM 1007 C CA . ASN A 1 135 ? 4.219 -0.727 -21.290 1.00 76.06 135 ASN A CA 1
ATOM 1008 C C . ASN A 1 135 ? 3.535 -1.358 -20.061 1.00 76.06 135 ASN A C 1
ATOM 1010 O O . ASN A 1 135 ? 2.757 -0.705 -19.361 1.00 76.06 135 ASN A O 1
ATOM 1014 N N . THR A 1 136 ? 3.852 -2.621 -19.755 1.00 82.44 136 THR A N 1
ATOM 1015 C CA . THR A 1 136 ? 3.347 -3.293 -18.548 1.00 82.44 136 THR A CA 1
ATOM 1016 C C . THR A 1 136 ? 3.865 -2.624 -17.275 1.00 82.44 136 THR A C 1
ATOM 1018 O O . THR A 1 136 ? 3.075 -2.374 -16.368 1.00 82.44 136 THR A O 1
ATOM 1021 N N . ILE A 1 137 ? 5.157 -2.283 -17.213 1.00 81.50 137 ILE A N 1
ATOM 1022 C CA . ILE A 1 137 ? 5.763 -1.620 -16.046 1.00 81.50 137 ILE A CA 1
ATOM 1023 C C . ILE A 1 137 ? 5.138 -0.241 -15.814 1.00 81.50 137 ILE A C 1
ATOM 1025 O O . ILE A 1 137 ? 4.728 0.059 -14.691 1.00 81.50 137 ILE A O 1
ATOM 1029 N N . GLU A 1 138 ? 5.005 0.576 -16.862 1.00 83.88 138 GLU A N 1
ATOM 1030 C CA . GLU A 1 138 ? 4.350 1.886 -16.760 1.00 83.88 138 GLU A CA 1
ATOM 1031 C C . GLU A 1 138 ? 2.910 1.746 -16.247 1.00 83.88 138 GLU A C 1
ATOM 1033 O O . GLU A 1 138 ? 2.520 2.423 -15.292 1.00 83.88 138 GLU A O 1
ATOM 1038 N N . SER A 1 139 ? 2.135 0.833 -16.841 1.00 86.00 139 SER A N 1
ATOM 1039 C CA . SER A 1 139 ? 0.745 0.586 -16.447 1.00 86.00 139 SER A CA 1
ATOM 1040 C C . SER A 1 139 ? 0.637 0.105 -14.995 1.00 86.00 139 SER A C 1
ATOM 1042 O O . SER A 1 139 ? -0.279 0.510 -14.279 1.00 86.00 139 SER A O 1
ATOM 1044 N N . CYS A 1 140 ? 1.588 -0.707 -14.520 1.00 86.81 140 CYS A N 1
ATOM 1045 C CA . CYS A 1 140 ? 1.662 -1.124 -13.121 1.00 86.81 140 CYS A CA 1
ATOM 1046 C C . CYS A 1 140 ? 1.907 0.061 -12.179 1.00 86.81 140 CYS A C 1
ATOM 1048 O O . CYS A 1 140 ? 1.182 0.192 -11.193 1.00 86.81 140 CYS A O 1
ATOM 1050 N N . PHE A 1 141 ? 2.868 0.943 -12.471 1.00 87.94 141 PHE A N 1
ATOM 1051 C CA . PHE A 1 141 ? 3.126 2.123 -11.632 1.00 87.94 141 PHE A CA 1
ATOM 1052 C C . PHE A 1 141 ? 1.970 3.134 -11.661 1.00 87.94 141 PHE A C 1
ATOM 1054 O O . PHE A 1 141 ? 1.643 3.722 -10.625 1.00 87.94 141 PHE A O 1
ATOM 1061 N N . ALA A 1 142 ? 1.297 3.290 -12.804 1.00 88.88 142 ALA A N 1
ATOM 1062 C CA . ALA A 1 142 ? 0.080 4.094 -12.907 1.00 88.88 142 ALA A CA 1
ATOM 1063 C C . ALA A 1 142 ? -1.047 3.517 -12.033 1.00 88.88 142 ALA A C 1
ATOM 1065 O O . ALA A 1 142 ? -1.663 4.238 -11.244 1.00 88.88 142 ALA A O 1
ATOM 1066 N N . CYS A 1 143 ? -1.275 2.201 -12.128 1.00 90.62 143 CYS A N 1
ATOM 1067 C CA . CYS A 1 143 ? -2.268 1.487 -11.330 1.00 90.62 143 CYS A CA 1
ATOM 1068 C C . CYS A 1 143 ? -1.976 1.625 -9.833 1.00 90.62 143 CYS A C 1
ATOM 1070 O O . CYS A 1 143 ? -2.845 2.078 -9.089 1.00 90.62 143 CYS A O 1
ATOM 1072 N N . MET A 1 144 ? -0.740 1.330 -9.407 1.00 90.12 144 MET A N 1
ATOM 1073 C CA . MET A 1 144 ? -0.288 1.505 -8.023 1.00 90.12 144 MET A CA 1
ATOM 1074 C C . MET A 1 144 ? -0.546 2.931 -7.532 1.00 90.12 144 MET A C 1
ATOM 1076 O O . MET A 1 144 ? -1.097 3.117 -6.451 1.00 90.12 144 MET A O 1
ATOM 1080 N N . THR A 1 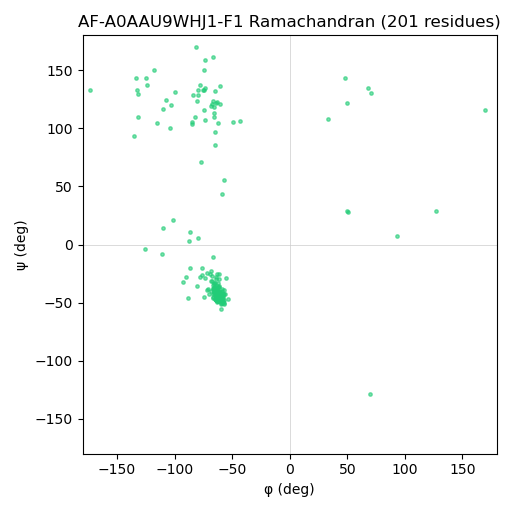145 ? -0.200 3.950 -8.316 1.00 92.56 145 THR A N 1
ATOM 1081 C CA . THR A 1 145 ? -0.430 5.349 -7.931 1.00 92.56 145 THR A CA 1
ATOM 1082 C C . THR A 1 145 ? -1.908 5.609 -7.642 1.00 92.56 145 THR A C 1
ATOM 1084 O O . THR A 1 145 ? -2.254 6.105 -6.569 1.00 92.56 145 THR A O 1
ATOM 1087 N N . PHE A 1 146 ? -2.794 5.224 -8.562 1.00 92.94 146 PHE A N 1
ATOM 1088 C CA . PHE A 1 146 ? -4.227 5.472 -8.425 1.00 92.94 146 PHE A CA 1
ATOM 1089 C C . PHE A 1 146 ? -4.842 4.719 -7.237 1.00 92.94 146 PHE A C 1
ATOM 1091 O O . PHE A 1 146 ? -5.553 5.315 -6.422 1.00 92.94 146 PHE A O 1
ATOM 1098 N N . VAL A 1 147 ? -4.531 3.428 -7.083 1.00 94.00 147 VAL A N 1
ATOM 1099 C CA . VAL A 1 147 ? -5.073 2.632 -5.971 1.00 94.00 147 VAL A CA 1
ATOM 1100 C C . VAL A 1 147 ? -4.525 3.084 -4.620 1.00 94.00 147 VAL A C 1
ATOM 1102 O O . VAL A 1 147 ? -5.258 3.023 -3.639 1.00 94.00 147 VAL A O 1
ATOM 1105 N N . ASN A 1 148 ? -3.289 3.592 -4.543 1.00 93.62 148 ASN A N 1
ATOM 1106 C CA . ASN A 1 14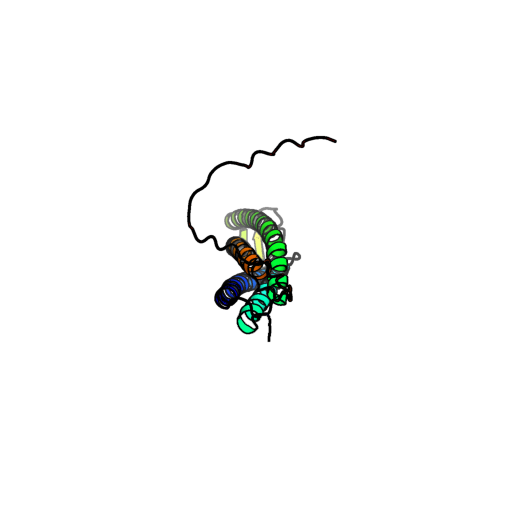8 ? -2.738 4.126 -3.294 1.00 93.62 148 ASN A CA 1
ATOM 1107 C C . ASN A 1 148 ? -3.285 5.514 -2.941 1.00 93.62 148 ASN A C 1
ATOM 1109 O O . ASN A 1 148 ? -3.378 5.822 -1.757 1.00 93.62 148 ASN A O 1
ATOM 1113 N N . ILE A 1 149 ? -3.723 6.325 -3.911 1.00 94.44 149 ILE A N 1
ATOM 1114 C CA . ILE A 1 149 ? -4.494 7.548 -3.617 1.00 94.44 149 ILE A CA 1
ATOM 1115 C C . ILE A 1 149 ? -5.821 7.174 -2.945 1.00 94.44 149 ILE A C 1
ATOM 1117 O O . ILE A 1 149 ? -6.169 7.731 -1.903 1.00 94.44 149 ILE A O 1
ATOM 1121 N N . ILE A 1 150 ? -6.535 6.183 -3.489 1.00 95.06 150 ILE A N 1
ATOM 1122 C CA . ILE A 1 150 ? -7.760 5.655 -2.868 1.00 95.06 150 ILE A CA 1
ATOM 1123 C C . ILE A 1 150 ? -7.436 5.042 -1.498 1.00 95.06 150 ILE A C 1
ATOM 1125 O O . ILE A 1 150 ? -8.125 5.315 -0.515 1.00 95.06 150 ILE A O 1
ATOM 1129 N N . GLY A 1 151 ? -6.356 4.265 -1.412 1.00 93.50 151 GLY A N 1
ATOM 1130 C CA . GLY A 1 151 ? -5.853 3.674 -0.175 1.00 93.50 151 GLY A CA 1
ATOM 1131 C C . GLY A 1 151 ? -5.573 4.715 0.906 1.00 93.50 151 GLY A C 1
ATOM 1132 O O . GLY A 1 151 ? -5.984 4.524 2.044 1.00 93.50 151 GLY A O 1
ATOM 1133 N N . ALA A 1 152 ? -4.973 5.852 0.554 1.00 94.81 152 ALA A N 1
ATOM 1134 C CA . ALA A 1 152 ? -4.715 6.953 1.477 1.00 94.81 152 ALA A CA 1
ATOM 1135 C C . ALA A 1 152 ? -6.009 7.571 2.032 1.00 94.81 152 ALA A C 1
ATOM 1137 O O . ALA A 1 152 ? -6.052 7.943 3.200 1.00 94.81 152 ALA A O 1
ATOM 1138 N N . ILE A 1 153 ? -7.076 7.659 1.233 1.00 95.56 153 ILE A N 1
ATOM 1139 C CA . ILE A 1 153 ? -8.387 8.131 1.711 1.00 95.56 153 ILE A CA 1
ATOM 1140 C C . ILE A 1 153 ? -9.016 7.092 2.650 1.00 95.56 153 ILE A C 1
ATOM 1142 O O . ILE A 1 153 ? -9.555 7.439 3.703 1.00 95.56 153 ILE A O 1
ATOM 1146 N N . LEU A 1 154 ? -8.929 5.809 2.293 1.00 95.81 154 LEU A N 1
ATOM 1147 C CA . LEU A 1 154 ? -9.467 4.718 3.106 1.00 95.81 154 LEU A CA 1
ATOM 1148 C C . LEU A 1 154 ? -8.724 4.562 4.437 1.00 95.81 154 LEU A C 1
ATOM 1150 O O . LEU A 1 154 ? -9.364 4.324 5.457 1.00 95.81 154 LEU A O 1
ATOM 1154 N N . LEU A 1 155 ? -7.402 4.730 4.453 1.00 94.94 155 LEU A N 1
ATOM 1155 C CA . LEU A 1 155 ? -6.584 4.725 5.667 1.00 94.94 155 LEU A CA 1
ATOM 1156 C C . LEU A 1 155 ? -6.922 5.907 6.584 1.00 94.94 155 LEU A C 1
ATOM 1158 O O . LEU A 1 155 ? -7.001 5.736 7.804 1.00 94.94 155 LEU A O 1
ATOM 1162 N N . LEU A 1 156 ? -7.224 7.076 6.014 1.00 94.31 156 LEU A N 1
ATOM 1163 C CA . LEU A 1 156 ? -7.705 8.213 6.791 1.00 94.31 156 LEU A CA 1
ATOM 1164 C C . LEU A 1 156 ? -9.057 7.882 7.435 1.00 94.31 156 LEU A C 1
ATOM 1166 O O . LEU A 1 156 ? -9.217 8.046 8.645 1.00 94.31 156 LEU A O 1
ATOM 1170 N N . ALA A 1 157 ? -10.000 7.326 6.671 1.00 94.19 157 ALA A N 1
ATOM 1171 C CA . ALA A 1 157 ? -11.278 6.864 7.213 1.00 94.19 157 ALA A CA 1
ATOM 1172 C C . ALA A 1 157 ? -11.090 5.789 8.302 1.00 94.19 157 ALA A C 1
ATOM 1174 O O . ALA A 1 157 ? -11.720 5.859 9.359 1.00 94.19 157 ALA A O 1
ATOM 1175 N N . ALA A 1 158 ? -10.181 4.835 8.085 1.00 92.38 158 ALA A N 1
ATOM 1176 C CA . ALA A 1 158 ? -9.831 3.795 9.047 1.00 92.38 158 ALA A CA 1
ATOM 1177 C C . ALA A 1 158 ? -9.272 4.377 10.350 1.00 92.38 158 ALA A C 1
ATOM 1179 O O . ALA A 1 158 ? -9.658 3.928 11.429 1.00 92.38 158 ALA A O 1
ATOM 1180 N N . SER A 1 159 ? -8.428 5.411 10.280 1.00 92.69 159 SER A N 1
ATOM 1181 C CA . SER A 1 159 ? -7.897 6.073 11.476 1.00 92.69 159 SER A CA 1
ATOM 1182 C C . SER A 1 159 ? -8.993 6.784 12.277 1.00 92.69 159 SER A C 1
ATOM 1184 O O . SER A 1 159 ? -9.039 6.628 13.495 1.00 92.69 159 SER A O 1
ATOM 1186 N N . ILE A 1 160 ? -9.944 7.462 11.619 1.00 91.94 160 ILE A N 1
ATOM 1187 C CA . ILE A 1 160 ? -11.100 8.087 12.286 1.00 91.94 160 ILE A CA 1
ATOM 1188 C C . ILE A 1 160 ? -11.962 7.022 12.978 1.00 91.94 160 ILE A C 1
ATOM 1190 O O . ILE A 1 160 ? -12.293 7.162 14.157 1.00 91.94 160 ILE A O 1
ATOM 1194 N N . ILE A 1 161 ? -12.287 5.929 12.279 1.00 90.81 161 ILE A N 1
ATOM 1195 C CA . ILE A 1 161 ? -13.068 4.817 12.843 1.00 90.81 161 ILE A CA 1
ATOM 1196 C C . ILE A 1 161 ? -12.320 4.170 14.016 1.00 90.81 161 ILE A C 1
ATOM 1198 O O . ILE A 1 161 ? -12.924 3.882 15.051 1.00 90.81 161 ILE A O 1
ATOM 1202 N N . GLY A 1 162 ? -11.006 3.984 13.878 1.00 86.56 162 GLY A N 1
ATOM 1203 C CA . GLY A 1 162 ? -10.124 3.499 14.932 1.00 86.56 162 GLY A CA 1
ATOM 1204 C C . GLY A 1 162 ? -10.192 4.387 16.172 1.00 86.56 162 GLY A C 1
ATOM 1205 O O . GLY A 1 162 ? -10.451 3.881 17.261 1.00 86.56 162 GLY A O 1
ATOM 1206 N N . CYS A 1 163 ? -10.052 5.705 16.003 1.00 87.69 163 CYS A N 1
ATOM 1207 C CA . CYS A 1 163 ? -10.147 6.690 17.084 1.00 87.69 163 CYS A CA 1
ATOM 1208 C C . CYS A 1 163 ? -11.511 6.653 17.783 1.00 87.69 163 CYS A C 1
ATOM 1210 O O . CYS A 1 163 ? -11.581 6.671 19.010 1.00 87.69 163 CYS A O 1
ATOM 1212 N N . MET A 1 164 ? -12.610 6.550 17.033 1.00 84.75 164 MET A N 1
ATOM 1213 C CA . MET A 1 164 ? -13.946 6.415 17.629 1.00 84.75 164 MET A CA 1
ATOM 1214 C C . MET A 1 164 ? -14.115 5.090 18.385 1.00 84.75 164 MET A C 1
ATOM 1216 O O . MET A 1 164 ? -14.837 5.034 19.383 1.00 84.75 164 MET A O 1
ATOM 1220 N N . GLY A 1 165 ? -13.469 4.024 17.913 1.00 77.06 165 GLY A N 1
ATOM 1221 C CA . GLY A 1 165 ? -13.479 2.711 18.551 1.00 77.06 165 GLY A CA 1
ATOM 1222 C C . GLY A 1 165 ? -12.627 2.630 19.818 1.00 77.06 165 GLY A C 1
ATOM 1223 O O . GLY A 1 165 ? -12.975 1.870 20.718 1.00 77.06 165 GLY A O 1
ATOM 1224 N N . THR A 1 166 ? -11.555 3.422 19.927 1.00 78.12 166 THR A N 1
ATOM 1225 C CA . THR A 1 166 ? -10.695 3.483 21.121 1.00 78.12 166 THR A CA 1
ATOM 1226 C C . THR A 1 166 ? -11.188 4.503 22.150 1.00 78.12 166 THR A C 1
ATOM 1228 O O . THR A 1 166 ? -11.287 4.161 23.327 1.00 78.12 166 THR A O 1
ATOM 1231 N N . CYS A 1 167 ? -11.557 5.720 21.731 1.00 76.00 167 CYS A N 1
ATOM 1232 C CA . CYS A 1 167 ? -11.946 6.814 22.632 1.00 76.00 167 CYS A CA 1
ATOM 1233 C C . CYS A 1 167 ? -13.374 6.690 23.189 1.00 76.00 167 CYS A C 1
ATOM 1235 O O . CYS A 1 167 ? -13.647 7.189 24.277 1.00 76.00 167 CYS A O 1
ATOM 1237 N N . CYS A 1 168 ? -14.295 6.035 22.473 1.00 64.56 168 CYS A N 1
ATOM 1238 C CA . CYS A 1 168 ? -15.690 5.868 22.909 1.00 64.56 168 CYS A CA 1
ATOM 1239 C C . CYS A 1 168 ? -16.034 4.423 23.302 1.00 64.56 168 CYS A C 1
ATOM 1241 O O . CYS A 1 168 ? -17.213 4.076 23.406 1.00 64.56 168 CYS A O 1
ATOM 1243 N N . ALA A 1 169 ? -15.038 3.557 23.501 1.00 54.25 169 ALA A N 1
ATOM 1244 C CA . ALA A 1 169 ? -15.286 2.232 24.050 1.00 54.25 169 ALA A CA 1
ATOM 1245 C C . ALA A 1 169 ? -15.816 2.386 25.479 1.00 54.25 169 ALA A C 1
ATOM 1247 O O . ALA A 1 169 ? -15.129 2.970 26.312 1.00 54.25 169 ALA A O 1
ATOM 1248 N N . LYS A 1 170 ? -17.017 1.852 25.765 1.00 50.69 170 LYS A N 1
ATOM 1249 C CA . LYS A 1 170 ? -17.598 1.808 27.120 1.00 50.69 170 LYS A CA 1
ATOM 1250 C C . LYS A 1 170 ? -16.514 1.398 28.114 1.00 50.69 170 LYS A C 1
ATOM 1252 O O . LYS A 1 170 ? -16.061 0.245 28.104 1.00 50.69 170 LYS A O 1
ATOM 1257 N N . SER A 1 171 ? -16.054 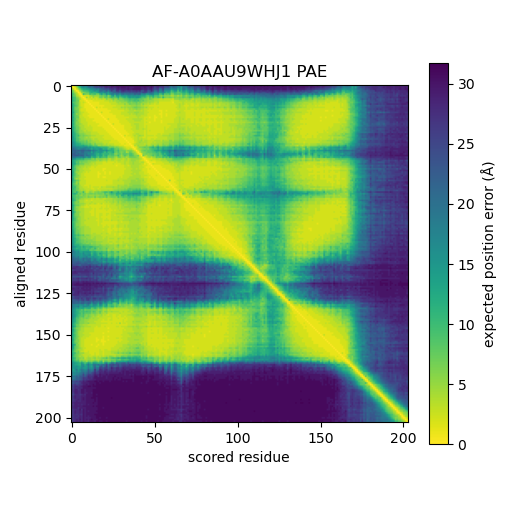2.362 28.901 1.00 48.88 171 SER A N 1
ATOM 1258 C CA . SER A 1 171 ? -15.125 2.108 29.984 1.00 48.88 171 SER A CA 1
ATOM 1259 C C . SER A 1 171 ? -15.941 1.460 31.086 1.00 48.88 171 SER A C 1
ATOM 1261 O O . SER A 1 171 ? -16.876 2.062 31.605 1.00 48.88 171 SER A O 1
ATOM 1263 N N . GLU A 1 172 ? -15.627 0.211 31.410 1.00 46.75 172 GLU A N 1
ATOM 1264 C CA . GLU A 1 172 ? -16.071 -0.388 32.666 1.00 46.75 172 GLU A CA 1
ATOM 1265 C C . GLU A 1 172 ? -15.174 0.185 33.751 1.00 46.75 172 GLU A C 1
ATOM 1267 O O . GLU A 1 172 ? -14.268 -0.457 34.277 1.00 46.75 172 GLU A O 1
ATOM 1272 N N . THR A 1 173 ? -15.378 1.463 34.033 1.00 44.19 173 THR A N 1
ATOM 1273 C CA . THR A 1 173 ? -14.920 2.020 35.282 1.00 44.19 173 THR A CA 1
ATOM 1274 C C . THR A 1 173 ? -15.855 1.481 36.352 1.00 44.19 173 THR A C 1
ATOM 1276 O O . THR A 1 173 ? -16.981 1.953 36.491 1.00 44.19 173 THR A O 1
ATOM 1279 N N . ASN A 1 174 ? -15.341 0.550 37.157 1.00 44.88 174 ASN A N 1
ATOM 1280 C CA . ASN A 1 174 ? -15.617 0.486 38.595 1.00 44.88 174 ASN A CA 1
ATOM 1281 C C . ASN A 1 174 ? -15.204 1.824 39.253 1.00 44.88 174 ASN A C 1
ATOM 1283 O O . ASN A 1 174 ? -14.369 1.873 40.152 1.00 44.88 174 ASN A O 1
ATOM 1287 N N . VAL A 1 175 ? -15.738 2.945 38.767 1.00 50.56 175 VAL A N 1
ATOM 1288 C CA . VAL A 1 175 ? -15.785 4.173 39.539 1.00 50.56 175 VAL A CA 1
ATOM 1289 C C . VAL A 1 175 ? -17.000 4.001 40.417 1.00 50.56 175 VAL A C 1
ATOM 1291 O O . VAL A 1 175 ? -18.135 3.978 39.947 1.00 50.56 175 VAL A O 1
ATOM 1294 N N . VAL A 1 176 ? -16.739 3.828 41.708 1.00 48.91 176 VAL A N 1
ATOM 1295 C CA . VAL A 1 176 ? -17.705 4.195 42.731 1.00 48.91 176 VAL A CA 1
ATOM 1296 C C . VAL A 1 176 ? -18.138 5.610 42.373 1.00 48.91 176 VAL A C 1
ATOM 1298 O O . VAL A 1 176 ? -17.366 6.559 42.503 1.00 48.91 176 VAL A O 1
ATOM 1301 N N . VAL A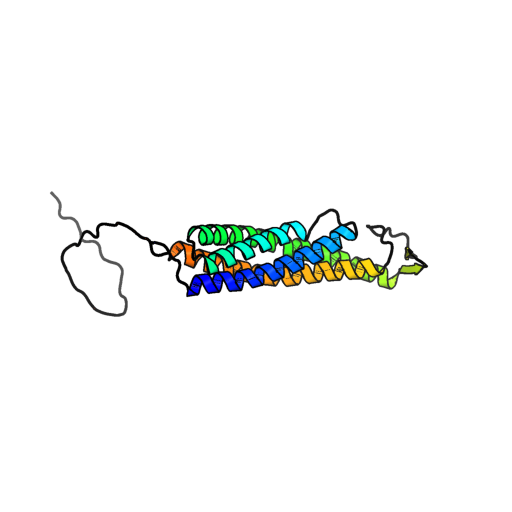 1 177 ? -19.344 5.741 41.828 1.00 48.53 177 VAL A N 1
ATOM 1302 C CA . VAL A 1 177 ? -19.999 7.033 41.719 1.00 48.53 177 VAL A CA 1
ATOM 1303 C C . VAL A 1 177 ? -20.166 7.471 43.165 1.00 48.53 177 VAL A C 1
ATOM 1305 O O . VAL A 1 177 ? -20.993 6.918 43.888 1.00 48.53 177 VAL A O 1
ATOM 1308 N N . VAL A 1 178 ? -19.341 8.414 43.623 1.00 45.12 178 VAL A N 1
ATOM 1309 C CA . VAL A 1 178 ? -19.679 9.167 44.826 1.00 45.12 178 VAL A CA 1
ATOM 1310 C C . VAL A 1 178 ? -20.927 9.939 44.434 1.00 45.12 178 VAL A C 1
ATOM 1312 O O . VAL A 1 178 ? -20.862 10.947 43.735 1.00 45.12 178 VAL A O 1
ATOM 1315 N N . GLN A 1 179 ? -22.078 9.383 44.792 1.00 42.03 179 GLN A N 1
ATOM 1316 C CA . GLN A 1 179 ? -23.369 10.022 44.659 1.00 42.03 179 GLN A CA 1
ATOM 1317 C C . GLN A 1 179 ? -23.341 11.237 45.594 1.00 42.03 179 GLN A C 1
ATOM 1319 O O . GLN A 1 179 ? -23.709 11.142 46.761 1.00 42.03 179 GLN A O 1
ATOM 1324 N N . GLN A 1 180 ? -22.828 12.376 45.120 1.00 39.19 180 GLN A N 1
ATOM 1325 C CA . GLN A 1 180 ? -23.088 13.646 45.785 1.00 39.19 180 GLN A CA 1
ATOM 1326 C C . GLN A 1 180 ? -24.605 13.871 45.691 1.00 39.19 180 GLN A C 1
ATOM 1328 O O . GLN A 1 180 ? -25.162 13.783 44.591 1.00 39.19 180 GLN A O 1
ATOM 1333 N N . PRO A 1 181 ? -25.307 14.046 46.824 1.00 35.47 181 PRO A N 1
ATOM 1334 C CA . PRO A 1 181 ? -26.757 14.066 46.825 1.00 35.47 181 PRO A CA 1
ATOM 1335 C C . PRO A 1 181 ? -27.266 15.292 46.061 1.00 35.47 181 PRO A C 1
ATOM 1337 O O . PRO A 1 181 ? -26.981 16.427 46.418 1.00 35.47 181 PRO A O 1
ATOM 1340 N N . ALA A 1 182 ? -28.002 14.991 44.991 1.00 35.75 182 ALA A N 1
ATOM 1341 C CA . ALA A 1 182 ? -29.051 15.766 44.337 1.00 35.75 182 ALA A CA 1
ATOM 1342 C C . ALA A 1 182 ? -28.925 17.301 44.328 1.00 35.75 182 ALA A C 1
ATOM 1344 O O . ALA A 1 182 ? -29.331 17.968 45.273 1.00 35.75 182 ALA A O 1
ATOM 1345 N N . VAL A 1 183 ? -28.618 17.861 43.155 1.00 35.03 183 VAL A N 1
ATOM 1346 C CA . VAL A 1 183 ? -29.409 18.988 42.638 1.00 35.03 183 VAL A CA 1
ATOM 1347 C C . VAL A 1 183 ? -29.753 18.687 41.183 1.00 35.03 183 VAL A C 1
ATOM 1349 O O . VAL A 1 183 ? -28.897 18.646 40.304 1.00 35.03 183 VAL A O 1
ATOM 1352 N N . VAL A 1 184 ? -31.032 18.405 40.956 1.00 37.78 184 VAL A N 1
ATOM 1353 C CA . VAL A 1 184 ? -31.640 18.249 39.636 1.00 37.78 184 VAL A CA 1
ATOM 1354 C C . VAL A 1 184 ? -31.624 19.614 38.953 1.00 37.78 184 VAL A C 1
ATOM 1356 O O . VAL A 1 184 ? -32.249 20.534 39.467 1.00 37.78 184 VAL A O 1
ATOM 1359 N N . MET A 1 185 ? -30.979 19.748 37.792 1.00 34.88 185 MET A N 1
ATOM 1360 C CA . MET A 1 185 ? -31.322 20.807 36.836 1.00 34.88 185 MET A CA 1
ATOM 1361 C C . MET A 1 185 ? -31.387 20.237 35.420 1.00 34.88 185 MET A C 1
ATOM 1363 O O . MET A 1 185 ? -30.404 20.112 34.697 1.00 34.88 185 MET A O 1
ATOM 1367 N N . THR A 1 186 ? -32.604 19.854 35.054 1.00 37.12 186 THR A N 1
ATOM 1368 C CA . THR A 1 186 ? -33.099 19.794 33.682 1.00 37.12 186 THR A CA 1
ATOM 1369 C C . THR A 1 186 ? -33.241 21.211 33.124 1.00 37.12 186 THR A C 1
ATOM 1371 O O . THR A 1 186 ? -34.045 21.944 33.686 1.00 37.12 186 THR A O 1
ATOM 1374 N N . THR A 1 187 ? -32.527 21.549 32.039 1.00 36.06 187 THR A N 1
ATOM 1375 C CA . THR A 1 187 ? -32.930 22.393 30.874 1.00 36.06 187 THR A CA 1
ATOM 1376 C C . THR A 1 187 ? -31.677 22.703 30.034 1.00 36.06 187 THR A C 1
ATOM 1378 O O . THR A 1 187 ? -30.650 23.105 30.557 1.00 36.06 187 THR A O 1
ATOM 1381 N N . GLN A 1 188 ? -31.591 22.233 28.786 1.00 31.53 188 GLN A N 1
ATOM 1382 C CA . GLN A 1 188 ? -31.848 22.987 27.546 1.00 31.53 188 GLN A CA 1
ATOM 1383 C C . GLN A 1 188 ? -31.140 24.354 27.399 1.00 31.53 188 GLN A C 1
ATOM 1385 O O . GLN A 1 188 ? -31.428 25.285 28.130 1.00 31.53 188 GLN A O 1
ATOM 1390 N N . GLN A 1 189 ? -30.351 24.435 26.314 1.00 31.95 189 GLN A N 1
ATOM 1391 C CA . GLN A 1 189 ? -30.089 25.589 25.436 1.00 31.95 189 GLN A CA 1
ATOM 1392 C C . GLN A 1 189 ? -29.305 26.828 25.924 1.00 31.95 189 GLN A C 1
ATOM 1394 O O . GLN A 1 189 ? -29.636 27.473 26.903 1.00 31.95 189 GLN A O 1
ATOM 1399 N N . GLN A 1 190 ? -28.388 27.223 25.026 1.00 30.78 190 GLN A N 1
ATOM 1400 C CA . GLN A 1 190 ? -27.916 28.580 24.706 1.00 30.78 190 GLN A CA 1
ATOM 1401 C C . GLN A 1 190 ? -27.044 29.331 25.723 1.00 30.78 190 GLN A C 1
ATOM 1403 O O . GLN A 1 190 ? -27.310 29.396 26.912 1.00 30.78 190 GLN A O 1
ATOM 1408 N N . GLY A 1 191 ? -25.930 29.857 25.203 1.00 38.56 191 GLY A N 1
ATOM 1409 C CA . GLY A 1 191 ? -24.772 30.260 25.991 1.00 38.56 191 GLY A CA 1
ATOM 1410 C C . GLY A 1 191 ? -24.850 31.621 26.663 1.00 38.56 191 GLY A C 1
ATOM 1411 O O . GLY A 1 191 ? -25.697 32.433 26.328 1.00 38.56 191 GLY A O 1
ATOM 1412 N N . GLN A 1 192 ? -23.882 31.876 27.547 1.00 31.08 192 GLN A N 1
ATOM 1413 C CA . GLN A 1 192 ? -23.405 33.209 27.926 1.00 31.08 192 GLN A CA 1
ATOM 1414 C C . GLN A 1 192 ? -22.172 33.110 28.849 1.00 31.08 192 GLN A C 1
ATOM 1416 O O . GLN A 1 192 ? -22.188 32.335 29.794 1.00 31.08 192 GLN A O 1
ATOM 1421 N N . ALA A 1 193 ? -21.157 33.924 28.510 1.00 32.47 193 ALA A N 1
ATOM 1422 C CA . ALA A 1 193 ? -20.051 34.533 29.281 1.00 32.47 193 ALA A CA 1
ATOM 1423 C C . ALA A 1 193 ? -19.162 33.705 30.259 1.00 32.47 193 ALA A C 1
ATOM 1425 O O . ALA A 1 193 ? -19.647 32.833 30.973 1.00 32.47 193 ALA A O 1
ATOM 1426 N N . PRO A 1 194 ? -17.841 34.006 30.346 1.00 37.31 194 PRO A N 1
ATOM 1427 C CA . PRO A 1 194 ? -16.935 33.363 31.302 1.00 37.31 194 PRO A CA 1
ATOM 1428 C C . PRO A 1 194 ? -17.163 33.879 32.740 1.00 37.31 194 PRO A C 1
ATOM 1430 O O . PRO A 1 194 ? -17.551 35.035 32.909 1.00 37.31 194 PRO A O 1
ATOM 1433 N N . PRO A 1 195 ? -16.922 33.055 33.778 1.00 45.19 195 PRO A N 1
ATOM 1434 C CA . PRO A 1 195 ? -17.222 33.422 35.160 1.00 45.19 195 PRO A CA 1
ATOM 1435 C C . PRO A 1 195 ? -16.240 34.456 35.733 1.00 45.19 195 PRO A C 1
ATOM 1437 O O . PRO A 1 195 ? -15.022 34.331 35.603 1.00 45.19 195 PRO A O 1
ATOM 1440 N N . GLU A 1 196 ? -16.811 35.456 36.402 1.00 38.59 196 GLU A N 1
ATOM 1441 C CA . GLU A 1 196 ? -16.148 36.490 37.198 1.00 38.59 196 GLU A CA 1
ATOM 1442 C C . GLU A 1 196 ? -15.670 35.902 38.541 1.00 38.59 196 GLU A C 1
ATOM 1444 O O . GLU A 1 196 ? -16.409 35.168 39.202 1.00 38.59 196 GLU A O 1
ATOM 1449 N N . TYR A 1 197 ? -14.423 36.175 38.939 1.00 41.84 197 TYR A N 1
ATOM 1450 C CA . TYR A 1 197 ? -13.846 35.658 40.188 1.00 41.84 197 TYR A CA 1
ATOM 1451 C C . TYR A 1 197 ? -14.225 36.553 41.377 1.00 41.84 197 TYR A C 1
ATOM 1453 O O . TYR A 1 197 ? -13.952 37.752 41.316 1.00 41.84 197 TYR A O 1
ATOM 1461 N N . PRO A 1 198 ? -14.764 36.012 42.486 1.00 42.62 198 PRO A N 1
ATOM 1462 C CA . PRO A 1 198 ? -14.981 36.807 43.686 1.00 42.62 198 PRO A CA 1
ATOM 1463 C C . PRO A 1 198 ? -13.681 37.035 44.478 1.00 42.62 198 PRO A C 1
ATOM 1465 O O . PRO A 1 198 ? -12.859 36.137 44.680 1.00 42.62 198 PRO A O 1
ATOM 1468 N N . GLU A 1 199 ? -13.547 38.282 44.922 1.00 50.91 199 GLU A N 1
ATOM 1469 C CA . GLU A 1 199 ? -12.506 38.886 45.754 1.00 50.91 199 GLU A CA 1
ATOM 1470 C C . GLU A 1 199 ? -12.418 38.216 47.143 1.00 50.91 199 GLU A C 1
ATOM 1472 O O . GLU A 1 199 ? -13.435 37.928 47.776 1.00 50.91 199 GLU A O 1
ATOM 1477 N N . LYS A 1 200 ? -11.200 37.939 47.633 1.00 47.91 200 LYS A N 1
ATOM 1478 C CA . LYS A 1 200 ? -10.979 37.336 48.962 1.00 47.91 200 LYS A CA 1
ATOM 1479 C C . LYS A 1 200 ? -11.079 38.400 50.067 1.00 47.91 200 LYS A C 1
ATOM 1481 O O . LYS A 1 200 ? -10.312 39.360 50.006 1.00 47.91 200 LYS A O 1
ATOM 1486 N N . PRO A 1 201 ? -11.879 38.205 51.133 1.00 39.06 201 PRO A N 1
ATOM 1487 C CA . PRO A 1 201 ? -11.731 38.981 52.355 1.00 39.06 201 PRO A CA 1
ATOM 1488 C C . PRO A 1 201 ? -10.577 38.421 53.192 1.00 39.06 201 PRO A C 1
ATOM 1490 O O . PRO A 1 201 ? -10.445 37.209 53.376 1.00 39.06 201 PRO A O 1
ATOM 1493 N N . GLY A 1 202 ? -9.727 39.331 53.659 1.00 39.94 202 GLY A N 1
ATOM 1494 C CA . GLY A 1 202 ? -8.560 39.032 54.472 1.00 39.94 202 GLY A CA 1
ATOM 1495 C C . GLY A 1 202 ? -8.882 38.634 55.910 1.00 39.94 202 GLY A C 1
ATOM 1496 O O . GLY A 1 202 ? -9.934 38.977 56.447 1.00 39.94 202 GLY A O 1
ATOM 1497 N N . TYR A 1 203 ? -7.903 37.955 56.501 1.00 39.56 203 TYR A N 1
ATOM 1498 C CA . TYR A 1 203 ? -7.486 38.047 57.897 1.00 39.56 203 TYR A CA 1
ATOM 1499 C C . TYR A 1 203 ? -5.968 37.872 57.935 1.00 39.56 203 TYR A C 1
ATOM 1501 O O . TYR A 1 203 ? -5.469 37.017 57.164 1.00 39.56 203 TYR A O 1
#